Protein AF-A0A950B895-F1 (afdb_monomer)

Mean predicted aligned error: 4.56 Å

pLDDT: mean 92.14, std 10.11, range [34.84, 98.88]

Secondary structure (DSSP, 8-state):
--TTT-----TTTTT----TTTTHHHHHHHHHSEEESSEE-SSSS-HHHHHHHHHHS--TT--S-EETTEE----S--HHHHHHHTT--EEEEE--SSSPPHHHHH-GGGGSTTTGGGEEEHHHHHHHHHHT---SEEEEE--SSSS--S--TTS-HHHHHHHHHHHHHHHHTSTTGGG--EEEE-SS-TT---SSPPPS-PPP-SSTTSS-GGG--S-S---B--EEEE-TTS-TTEEE--SSSS-EETHHHHHHHHHHTT--TTTS---HHHHHPPPSGGG---SS--------PPPPSTT-----TTSBPPHHHHHHHHHHHHHTT--HHHHHHH--BHHHHHHHHHHHHHSPP-

Solvent-accessible surface area (backbone atoms only — not comparable to full-atom values): 19551 Å² total; per-residue (Å²): 124,59,56,82,76,57,86,72,88,62,70,66,65,41,66,61,77,84,52,60,81,71,38,45,50,63,46,48,49,27,50,55,8,22,27,33,92,48,25,25,15,58,40,78,43,47,56,53,28,23,46,29,21,49,41,32,26,37,42,78,21,46,66,52,54,59,52,67,55,58,39,64,74,46,90,62,73,36,53,70,56,38,32,56,76,74,70,47,49,54,34,38,25,23,52,39,87,54,58,76,48,68,71,52,54,42,25,68,79,55,68,44,74,88,46,49,85,32,60,39,47,37,68,55,48,47,50,20,23,70,67,60,61,65,49,86,41,74,48,77,44,58,15,84,80,68,67,39,25,64,46,49,79,48,43,49,52,59,44,19,38,39,51,52,42,53,53,48,52,37,40,74,70,14,81,48,33,77,79,41,78,47,77,48,69,52,50,44,54,77,83,48,71,71,91,65,80,49,57,73,75,38,56,42,23,49,77,48,16,64,36,30,49,94,71,42,52,46,33,34,34,7,54,60,24,66,32,33,41,43,35,35,26,32,60,62,59,35,73,50,66,51,94,59,92,44,54,36,33,45,24,16,58,52,26,31,51,33,62,75,72,64,54,47,79,88,64,41,72,83,19,46,30,26,72,61,29,44,58,61,66,83,54,56,71,45,96,58,57,54,86,81,74,83,91,71,78,78,62,74,87,75,79,78,75,75,66,67,42,83,38,64,57,52,72,69,51,38,32,52,51,14,40,44,29,47,77,70,76,39,61,20,58,63,48,46,71,72,32,60,20,42,46,42,46,49,51,50,33,48,53,59,72,70,44,83,78,131

Foldseek 3Di:
DQQVPDPDPPPVVLADDDDCVLLVLLSLLCQFFEWEPFEFQLAQEDQLQSVCCLWQVGQLQDRYQDFPLCGDASAGDTVVNLCVVLVFDAAEEECEDQFFDLVCLRYLVCLPPVNVVRGYYNVVVLVCQAVVNHTPYYHYYFYDQFLTQLPQPPHRVLSVSLVSCVNCVSLLPGPCQQVDKDKDKHSADNSHDDPDDWDQQADQFDPCVCPGPPSNNSSTTHGHIIIRIHHLLAHGRHYDWDPDPATHYSLLVQLQCCVVVVPDCVSGRSTPRNVPHHHPVVRSNHPGGHPDDRDDDRRDPPDRPGDPQAAFDDRSLLSSQSSVCVSLVHHSVVRNVQQGTSVSSSVSSVVVVPDDRD

Nearest PDB structures (foldseek):
  8haw-assembly1_B  TM=8.814E-01  e=3.235E-27  Arabidopsis thaliana
  8hav-assembly1_B  TM=8.827E-01  e=1.872E-23  Arabidopsis thaliana
  8k3g-assembly1_A  TM=8.463E-01  e=3.222E-20  Rasamsonia emersonii CBS 393.64
  8yk5-assembly1_B  TM=8.112E-01  e=6.418E-13  Streptomyces sanglieri
  2d1g-assembly1_A  TM=7.413E-01  e=5.212E-10  Francisella tularensis subsp. novicida

Structure (mmCIF, N/CA/C/O backbone):
data_AF-A0A950B895-F1
#
_entry.id   AF-A0A950B895-F1
#
loop_
_atom_site.group_PDB
_atom_site.id
_atom_site.type_symbol
_atom_site.label_atom_id
_atom_site.label_alt_id
_atom_site.label_comp_id
_atom_site.label_asym_id
_atom_site.label_entity_id
_atom_site.label_seq_id
_atom_site.pdbx_PDB_ins_code
_atom_site.Cartn_x
_atom_site.Cartn_y
_atom_site.Cartn_z
_atom_site.occupancy
_atom_site.B_iso_or_equiv
_atom_site.auth_seq_id
_atom_site.auth_comp_id
_atom_site.auth_asym_id
_atom_site.auth_atom_id
_atom_site.pdbx_PDB_model_num
ATOM 1 N N . GLN A 1 1 ? 21.563 -10.000 6.075 1.00 46.34 1 GLN A N 1
ATOM 2 C CA . GLN A 1 1 ? 22.471 -10.253 4.939 1.00 46.34 1 GLN A CA 1
ATOM 3 C C . GLN A 1 1 ? 22.203 -9.185 3.904 1.00 46.34 1 GLN A C 1
ATOM 5 O O . GLN A 1 1 ? 21.076 -8.715 3.841 1.00 46.34 1 GLN A O 1
ATOM 10 N N . ASP A 1 2 ? 23.210 -8.788 3.136 1.00 50.84 2 ASP A N 1
ATOM 11 C CA . ASP A 1 2 ? 22.993 -7.929 1.976 1.00 50.84 2 ASP A CA 1
ATOM 12 C C . ASP A 1 2 ? 22.520 -8.810 0.808 1.00 50.84 2 ASP A C 1
ATOM 14 O O . ASP A 1 2 ? 23.334 -9.452 0.138 1.00 50.84 2 ASP A O 1
ATOM 18 N N . TYR A 1 3 ? 21.203 -8.905 0.598 1.00 56.25 3 TYR A N 1
ATOM 19 C CA . TYR A 1 3 ? 20.637 -9.722 -0.486 1.00 56.25 3 TYR A CA 1
ATOM 20 C C . TYR A 1 3 ? 21.031 -9.203 -1.886 1.00 56.25 3 TYR A C 1
ATOM 22 O O . TYR A 1 3 ? 20.893 -9.926 -2.865 1.00 56.25 3 TYR A O 1
ATOM 30 N N . GLU A 1 4 ? 21.586 -7.990 -1.989 1.00 53.28 4 GLU A N 1
ATOM 31 C CA . GLU A 1 4 ? 22.040 -7.372 -3.238 1.00 53.28 4 GLU A CA 1
ATOM 32 C C . GLU A 1 4 ? 23.375 -7.960 -3.725 1.00 53.28 4 GLU A C 1
ATOM 34 O O . GLU A 1 4 ? 23.701 -7.909 -4.912 1.00 53.28 4 GLU A O 1
ATOM 39 N N . THR A 1 5 ? 24.166 -8.522 -2.808 1.00 53.62 5 THR A N 1
ATOM 40 C CA . THR A 1 5 ? 25.462 -9.162 -3.093 1.00 53.62 5 THR A CA 1
ATOM 41 C C . THR A 1 5 ? 25.479 -10.653 -2.770 1.00 53.62 5 THR A C 1
ATOM 43 O O . THR A 1 5 ? 26.389 -11.373 -3.190 1.00 53.62 5 THR A O 1
ATOM 46 N N . THR A 1 6 ? 24.461 -11.140 -2.062 1.00 58.19 6 THR A N 1
ATOM 47 C CA . THR A 1 6 ? 24.340 -12.546 -1.684 1.00 58.19 6 THR A CA 1
ATOM 48 C C . THR A 1 6 ? 23.770 -13.357 -2.846 1.00 58.19 6 THR A C 1
ATOM 50 O O . THR A 1 6 ? 22.568 -13.557 -2.961 1.00 58.19 6 THR A O 1
ATOM 53 N N . SER A 1 7 ? 24.649 -13.874 -3.706 1.00 63.16 7 SER A N 1
ATOM 54 C CA . SER A 1 7 ? 24.309 -14.980 -4.606 1.00 63.16 7 SER A CA 1
ATOM 55 C C . SER A 1 7 ? 24.574 -16.290 -3.874 1.00 63.16 7 SER A C 1
ATOM 57 O O . SER A 1 7 ? 25.711 -16.763 -3.828 1.00 63.16 7 SER A O 1
ATOM 59 N N . THR A 1 8 ? 23.535 -16.878 -3.293 1.00 66.38 8 THR A N 1
ATOM 60 C CA . THR A 1 8 ? 23.620 -18.202 -2.674 1.00 66.38 8 THR A CA 1
ATOM 61 C C . THR A 1 8 ? 22.689 -19.190 -3.370 1.00 66.38 8 THR A C 1
ATOM 63 O O . THR A 1 8 ? 21.653 -18.812 -3.906 1.00 66.38 8 THR A O 1
ATOM 66 N N . THR A 1 9 ? 23.028 -20.475 -3.312 1.00 72.94 9 THR A N 1
ATOM 67 C CA . THR A 1 9 ? 22.093 -21.577 -3.597 1.00 72.94 9 THR A CA 1
ATOM 68 C C . THR A 1 9 ? 21.498 -22.159 -2.311 1.00 72.94 9 THR A C 1
ATOM 70 O O . THR A 1 9 ? 20.868 -23.214 -2.338 1.00 72.94 9 THR A O 1
ATOM 73 N N . ASP A 1 10 ? 21.754 -21.522 -1.165 1.00 80.44 10 ASP A N 1
ATOM 74 C CA . ASP A 1 10 ? 21.268 -21.956 0.139 1.00 80.44 10 ASP A CA 1
ATOM 75 C C . ASP A 1 10 ? 19.782 -21.625 0.301 1.00 80.44 10 ASP A C 1
ATOM 77 O O . ASP A 1 10 ? 19.398 -20.503 0.637 1.00 80.44 10 ASP A O 1
ATOM 81 N N . ALA A 1 11 ? 18.951 -22.645 0.094 1.00 80.62 11 ALA A N 1
ATOM 82 C CA . ALA A 1 11 ? 17.509 -22.559 0.266 1.00 80.62 11 ALA A CA 1
ATOM 83 C C . ALA A 1 11 ? 17.094 -22.142 1.688 1.00 80.62 11 ALA A C 1
ATOM 85 O O . ALA A 1 11 ? 15.973 -21.687 1.867 1.00 80.62 11 ALA A O 1
ATOM 86 N N . SER A 1 12 ? 17.956 -22.243 2.707 1.00 84.19 12 SER A N 1
ATOM 87 C CA . SER A 1 12 ? 17.597 -21.796 4.058 1.00 84.19 12 SER A CA 1
ATOM 88 C C . SER A 1 12 ? 17.382 -20.282 4.157 1.00 84.19 12 SER A C 1
ATOM 90 O O . SER A 1 12 ? 16.671 -19.841 5.058 1.00 84.19 12 SER A O 1
ATOM 92 N N . GLN A 1 13 ? 17.929 -19.482 3.232 1.00 80.00 13 GLN A N 1
ATOM 93 C CA . GLN A 1 13 ? 17.766 -18.025 3.255 1.00 80.00 13 GLN A CA 1
ATOM 94 C C . GLN A 1 13 ? 16.325 -17.586 3.004 1.00 80.00 13 GLN A C 1
ATOM 96 O O . GLN A 1 13 ? 15.832 -16.711 3.708 1.00 80.00 13 GLN A O 1
ATOM 101 N N . VAL A 1 14 ? 15.618 -18.242 2.078 1.00 81.94 14 VAL A N 1
ATOM 102 C CA . VAL A 1 14 ? 14.204 -17.935 1.809 1.00 81.94 14 VAL A CA 1
ATOM 103 C C . VAL A 1 14 ? 13.291 -18.323 2.977 1.00 81.94 14 VAL A C 1
ATOM 105 O O . VAL A 1 14 ? 12.190 -17.800 3.108 1.00 81.94 14 VAL A O 1
ATOM 108 N N . MET A 1 15 ? 13.766 -19.221 3.847 1.00 87.88 15 MET A N 1
ATOM 109 C CA . MET A 1 15 ? 13.050 -19.714 5.026 1.00 87.88 15 MET A CA 1
ATOM 110 C C . MET A 1 15 ? 13.270 -18.842 6.271 1.00 87.88 15 MET A C 1
ATOM 112 O O . MET A 1 15 ? 12.735 -19.160 7.335 1.00 87.88 15 MET A O 1
ATOM 116 N N . GLN A 1 16 ? 14.095 -17.792 6.185 1.00 85.81 16 GLN A N 1
ATOM 117 C CA . GLN A 1 16 ? 14.375 -16.923 7.325 1.00 85.81 16 GLN A CA 1
ATOM 118 C C . GLN A 1 16 ? 13.159 -16.063 7.675 1.00 85.81 16 GLN A C 1
ATOM 120 O O . GLN A 1 16 ? 12.426 -15.596 6.810 1.00 85.81 16 GLN A O 1
ATOM 125 N N . CYS A 1 17 ? 12.986 -15.810 8.969 1.00 89.06 17 CYS A N 1
ATOM 126 C CA . CYS A 1 17 ? 11.975 -14.906 9.494 1.00 89.06 17 CYS A CA 1
ATOM 127 C C . CYS A 1 17 ? 12.619 -13.902 10.449 1.00 89.06 17 CYS A C 1
ATOM 129 O O . CYS A 1 17 ? 13.545 -14.240 11.193 1.00 89.06 17 CYS A O 1
ATOM 131 N N . HIS A 1 18 ? 12.088 -12.685 10.479 1.00 89.75 18 HIS A N 1
ATOM 132 C CA . HIS A 1 18 ? 12.477 -11.712 11.488 1.00 89.75 18 HIS A CA 1
ATOM 133 C C . HIS A 1 18 ? 11.838 -12.035 12.839 1.00 89.75 18 HIS A C 1
ATOM 135 O O . HIS A 1 18 ? 10.681 -12.454 12.919 1.00 89.75 18 HIS A O 1
ATOM 141 N N . SER A 1 19 ? 12.590 -11.827 13.918 1.00 90.81 19 SER A N 1
ATOM 142 C CA . SER A 1 19 ? 12.043 -11.923 15.268 1.00 90.81 19 SER A CA 1
ATOM 143 C C . SER A 1 19 ? 11.200 -10.684 15.607 1.00 90.81 19 SER A C 1
ATOM 145 O O . SER A 1 19 ? 11.425 -9.605 15.049 1.00 90.81 19 SER A O 1
ATOM 147 N N . PRO A 1 20 ? 10.280 -10.778 16.585 1.00 90.31 20 PRO A N 1
ATOM 148 C CA . PRO A 1 20 ? 9.551 -9.610 17.074 1.00 90.31 20 PRO A CA 1
ATOM 149 C C . PRO A 1 20 ? 10.448 -8.472 17.583 1.00 90.31 20 PRO A C 1
ATOM 151 O O . PRO A 1 20 ? 10.038 -7.318 17.541 1.00 90.31 20 PRO A O 1
ATOM 154 N N . ASP A 1 21 ? 11.666 -8.775 18.044 1.00 87.25 21 ASP A N 1
ATOM 155 C CA . ASP A 1 21 ? 12.626 -7.761 18.497 1.00 87.25 21 ASP A CA 1
ATOM 156 C C . ASP A 1 21 ? 13.269 -6.999 17.329 1.00 87.25 21 ASP A C 1
ATOM 158 O O . ASP A 1 21 ? 13.637 -5.834 17.484 1.00 87.25 21 ASP A O 1
ATOM 162 N N . GLN A 1 22 ? 13.395 -7.636 16.160 1.00 87.94 22 GLN A N 1
ATOM 163 C CA . GLN A 1 22 ? 13.856 -6.980 14.932 1.00 87.94 22 GLN A CA 1
ATOM 164 C C . GLN A 1 22 ? 12.763 -6.096 14.319 1.00 87.94 22 GLN A C 1
ATOM 166 O O . GLN A 1 22 ? 13.085 -5.068 13.735 1.00 87.94 22 GLN A O 1
ATOM 171 N N . LEU A 1 23 ? 11.490 -6.470 14.496 1.00 92.75 23 LEU A N 1
ATOM 172 C CA . LEU A 1 23 ? 10.311 -5.742 14.011 1.00 92.75 23 LEU A CA 1
ATOM 173 C C . LEU A 1 23 ? 9.487 -5.179 15.178 1.00 92.75 23 LEU A C 1
ATOM 175 O O . LEU A 1 23 ? 8.293 -5.469 15.321 1.00 92.75 23 LEU A O 1
ATOM 179 N N . LYS A 1 24 ? 10.148 -4.455 16.084 1.00 93.62 24 LYS A N 1
ATOM 180 C CA . LYS A 1 24 ? 9.580 -4.054 17.376 1.00 93.62 24 LYS A CA 1
ATOM 181 C C . LYS A 1 24 ? 8.360 -3.142 17.249 1.00 93.62 24 LYS A C 1
ATOM 183 O O . LYS A 1 24 ? 7.408 -3.313 18.009 1.00 93.62 24 LYS A O 1
ATOM 188 N N . VAL A 1 25 ? 8.367 -2.186 16.329 1.00 97.00 25 VAL A N 1
ATOM 189 C CA . VAL A 1 25 ? 7.258 -1.263 16.058 1.00 97.00 25 VAL A CA 1
ATOM 190 C C . VAL A 1 25 ? 6.073 -2.047 15.516 1.00 97.00 25 VAL A C 1
ATOM 192 O O . VAL A 1 25 ? 5.019 -2.060 16.157 1.00 97.00 25 VAL A O 1
ATOM 195 N N . LEU A 1 26 ? 6.256 -2.768 14.405 1.00 97.44 26 LEU A N 1
ATOM 196 C CA . LEU A 1 26 ? 5.186 -3.542 13.774 1.00 97.44 26 LEU A CA 1
ATOM 197 C C . LEU A 1 26 ? 4.596 -4.584 14.736 1.00 97.44 26 LEU A C 1
ATOM 199 O O . LEU A 1 26 ? 3.378 -4.666 14.902 1.00 97.44 26 LEU A O 1
ATOM 203 N N . SER A 1 27 ? 5.452 -5.332 15.436 1.00 96.75 27 SER A N 1
ATOM 204 C CA . SER A 1 27 ? 5.033 -6.366 16.391 1.00 96.75 27 SER A CA 1
ATOM 205 C C . SER A 1 27 ? 4.308 -5.786 17.604 1.00 96.75 27 SER A C 1
ATOM 207 O O . SER A 1 27 ? 3.384 -6.412 18.126 1.00 96.75 27 SER A O 1
ATOM 209 N N . THR A 1 28 ? 4.703 -4.598 18.074 1.00 97.81 28 THR A N 1
ATOM 210 C CA . THR A 1 28 ? 4.012 -3.935 19.189 1.00 97.81 28 THR A CA 1
ATOM 211 C C . THR A 1 28 ? 2.641 -3.429 18.752 1.00 97.81 28 THR A C 1
ATOM 213 O O . THR A 1 28 ? 1.669 -3.645 19.474 1.00 97.81 28 THR A O 1
ATOM 216 N N . LEU A 1 29 ? 2.530 -2.831 17.560 1.00 98.38 29 LEU A N 1
ATOM 217 C CA . LEU A 1 29 ? 1.245 -2.405 16.996 1.00 98.38 29 LEU A CA 1
ATOM 218 C C . LEU A 1 29 ? 0.299 -3.594 16.787 1.00 98.38 29 LEU A C 1
ATOM 220 O O . LEU A 1 29 ? -0.852 -3.532 17.212 1.00 98.38 29 LEU A O 1
ATOM 224 N N . ALA A 1 30 ? 0.800 -4.705 16.239 1.00 98.00 30 ALA A N 1
ATOM 225 C CA . ALA A 1 30 ? 0.034 -5.939 16.071 1.00 98.00 30 ALA A CA 1
ATOM 226 C C . ALA A 1 30 ? -0.543 -6.461 17.399 1.00 98.00 30 ALA A C 1
ATOM 228 O O . ALA A 1 30 ? -1.703 -6.859 17.460 1.00 98.00 30 ALA A O 1
ATOM 229 N N . ARG A 1 31 ? 0.243 -6.430 18.486 1.00 97.50 31 ARG A N 1
ATOM 230 C CA . ARG A 1 31 ? -0.216 -6.853 19.824 1.00 97.50 31 ARG A CA 1
ATOM 231 C C . ARG A 1 31 ? -1.168 -5.852 20.476 1.00 97.50 31 ARG A C 1
ATOM 233 O O . ARG A 1 31 ? -2.048 -6.261 21.226 1.00 97.50 31 ARG A O 1
ATOM 240 N N . ALA A 1 32 ? -0.983 -4.557 20.235 1.00 98.19 32 ALA A N 1
ATOM 241 C CA . ALA A 1 32 ? -1.781 -3.497 20.851 1.00 98.19 32 ALA A CA 1
ATOM 242 C C . ALA A 1 32 ? -3.142 -3.274 20.168 1.00 98.19 32 ALA A C 1
ATOM 244 O O . ALA A 1 32 ? -4.041 -2.693 20.786 1.00 98.19 32 ALA A O 1
ATOM 245 N N . TYR A 1 33 ? -3.288 -3.739 18.924 1.00 98.44 33 TYR A N 1
ATOM 246 C CA . TYR A 1 33 ? -4.479 -3.568 18.094 1.00 98.44 33 TYR A CA 1
ATOM 247 C C . TYR A 1 33 ? -4.851 -4.880 17.398 1.00 98.44 33 TYR A C 1
ATOM 249 O O . TYR A 1 33 ? -5.105 -5.867 18.091 1.00 98.44 33 TYR A O 1
ATOM 257 N N . ALA A 1 34 ? -4.911 -4.891 16.061 1.00 98.69 34 ALA A N 1
ATOM 258 C CA . ALA A 1 34 ? -5.307 -6.043 15.274 1.00 98.69 34 ALA A CA 1
ATOM 259 C C . ALA A 1 34 ? -4.235 -6.480 14.270 1.00 98.69 34 ALA A C 1
ATOM 261 O O . ALA A 1 34 ? -3.588 -5.653 13.629 1.00 98.69 34 ALA A O 1
ATOM 262 N N . VAL A 1 35 ? -4.113 -7.792 14.072 1.00 98.75 35 VAL A N 1
ATOM 263 C CA . VAL A 1 35 ? -3.303 -8.407 13.013 1.00 98.75 35 VAL A CA 1
ATOM 264 C C . VAL A 1 35 ? -4.114 -9.466 12.272 1.00 98.75 35 VAL A C 1
ATOM 266 O O . VAL A 1 35 ? -4.864 -10.227 12.887 1.00 98.75 35 VAL A O 1
ATOM 269 N N . SER A 1 36 ? -3.972 -9.516 10.950 1.00 98.56 36 SER A N 1
ATOM 270 C CA . SER A 1 36 ? -4.483 -10.623 10.145 1.00 98.56 36 SER A CA 1
ATOM 271 C C . SER A 1 36 ? -3.360 -11.599 9.849 1.00 98.56 36 SER A C 1
ATOM 273 O O . SER A 1 36 ? -2.286 -11.213 9.395 1.00 98.56 36 SER A O 1
ATOM 275 N N . ASP A 1 37 ? -3.631 -12.879 10.072 1.00 96.94 37 ASP A N 1
ATOM 276 C CA . ASP A 1 37 ? -2.805 -13.987 9.597 1.00 96.94 37 ASP A CA 1
ATOM 277 C C . ASP A 1 37 ? -3.427 -14.670 8.364 1.00 96.94 37 ASP A C 1
ATOM 279 O O . ASP A 1 37 ? -3.041 -15.778 7.995 1.00 96.94 37 ASP A O 1
ATOM 283 N N . ALA A 1 38 ? -4.396 -14.018 7.720 1.00 97.56 38 ALA A N 1
ATOM 284 C CA . ALA A 1 38 ? -5.074 -14.480 6.512 1.00 97.56 38 ALA A CA 1
ATOM 285 C C . ALA A 1 38 ? -5.321 -13.312 5.536 1.00 97.56 38 ALA A C 1
ATOM 287 O O . ALA A 1 38 ? -6.406 -13.187 4.960 1.00 97.56 38 ALA A O 1
ATOM 288 N N . TRP A 1 39 ? -4.322 -12.431 5.400 1.00 98.69 39 TRP A N 1
ATOM 289 C CA . TRP A 1 39 ? -4.274 -11.380 4.386 1.00 98.69 39 TRP A CA 1
ATOM 290 C C . TRP A 1 39 ? -3.331 -11.798 3.264 1.00 98.69 39 TRP A C 1
ATOM 292 O O . TRP A 1 39 ? -2.177 -12.135 3.521 1.00 98.69 39 TRP A O 1
ATOM 302 N N . PHE A 1 40 ? -3.815 -11.778 2.028 1.00 98.62 40 PHE A N 1
ATOM 303 C CA . PHE A 1 40 ? -3.082 -12.273 0.868 1.00 98.62 40 PHE A CA 1
ATOM 304 C C . PHE A 1 40 ? -2.761 -11.141 -0.104 1.00 98.62 40 PHE A C 1
ATOM 306 O O . PHE A 1 40 ? -3.539 -10.194 -0.245 1.00 98.62 40 PHE A O 1
ATOM 313 N N . ALA A 1 41 ? -1.631 -11.252 -0.801 1.00 98.31 41 ALA A N 1
ATOM 314 C CA . ALA A 1 41 ? -1.418 -10.470 -2.010 1.00 98.31 41 ALA A CA 1
ATOM 315 C C . ALA A 1 41 ? -2.562 -10.785 -3.006 1.00 98.31 41 ALA A C 1
ATOM 317 O O . ALA A 1 41 ? -2.960 -11.947 -3.130 1.00 98.31 41 ALA A O 1
ATOM 318 N N . PRO A 1 42 ? -3.144 -9.792 -3.698 1.00 97.88 42 PRO A N 1
ATOM 319 C CA . PRO A 1 42 ? -4.234 -10.016 -4.648 1.00 97.88 42 PRO A CA 1
ATOM 320 C C . PRO A 1 42 ? -3.908 -11.027 -5.749 1.00 97.88 42 PRO A C 1
ATOM 322 O O . PRO A 1 42 ? -4.787 -11.792 -6.152 1.00 97.88 42 PRO A O 1
ATOM 325 N N . VAL A 1 43 ? -2.654 -11.051 -6.208 1.00 96.62 43 VAL A N 1
ATOM 326 C CA . VAL A 1 43 ? -2.150 -11.975 -7.228 1.00 96.62 43 VAL A CA 1
ATOM 327 C C . VAL A 1 43 ? -0.752 -12.492 -6.864 1.00 96.62 43 VAL A C 1
ATOM 329 O O . VAL A 1 43 ? 0.010 -11.784 -6.200 1.00 96.62 43 VAL A O 1
ATOM 332 N N . PRO A 1 44 ? -0.371 -13.711 -7.297 1.00 94.94 44 PRO A N 1
ATOM 333 C CA . PRO A 1 44 ? 0.963 -14.277 -7.080 1.00 94.94 44 PRO A CA 1
ATOM 334 C C . PRO A 1 44 ? 1.996 -13.623 -8.012 1.00 94.94 44 PRO A C 1
ATOM 336 O O . PRO A 1 44 ? 2.556 -14.260 -8.900 1.00 94.94 44 PRO A O 1
ATOM 339 N N . SER A 1 45 ? 2.201 -12.319 -7.846 1.00 93.19 45 SER A N 1
ATOM 340 C CA . SER A 1 45 ? 3.033 -11.495 -8.717 1.00 93.19 45 SER A CA 1
ATOM 341 C C . SER A 1 45 ? 3.825 -10.445 -7.926 1.00 93.19 45 SER A C 1
ATOM 343 O O . SER A 1 45 ? 3.829 -10.423 -6.698 1.00 93.19 45 SER A O 1
ATOM 345 N N . GLN A 1 46 ? 4.537 -9.609 -8.667 1.00 91.12 46 GLN A N 1
ATOM 346 C CA . GLN A 1 46 ? 5.434 -8.559 -8.227 1.00 91.12 46 GLN A CA 1
ATOM 347 C C . GLN A 1 46 ? 4.663 -7.303 -7.770 1.00 91.12 46 GLN A C 1
ATOM 349 O O . GLN A 1 46 ? 3.430 -7.234 -7.811 1.00 91.12 46 GLN A O 1
ATOM 354 N N . THR A 1 47 ? 5.415 -6.278 -7.374 1.00 91.94 47 THR A N 1
ATOM 355 C CA . THR A 1 47 ? 4.923 -4.995 -6.862 1.00 91.94 47 THR A CA 1
ATOM 356 C C . THR A 1 47 ? 3.826 -4.336 -7.695 1.00 91.94 47 THR A C 1
ATOM 358 O O . THR A 1 47 ? 2.822 -3.889 -7.140 1.00 91.94 47 THR A O 1
ATOM 361 N N . TRP A 1 48 ? 3.979 -4.227 -9.020 1.00 92.94 48 TRP A N 1
ATOM 362 C CA . TRP A 1 48 ? 3.093 -3.360 -9.802 1.00 92.94 48 TRP A CA 1
ATOM 363 C C . TRP A 1 48 ? 1.678 -3.932 -9.937 1.00 92.94 48 TRP A C 1
ATOM 365 O O . TRP A 1 48 ? 0.743 -3.193 -9.626 1.00 92.94 48 TRP A O 1
ATOM 375 N N . PRO A 1 49 ? 1.472 -5.220 -10.284 1.00 95.69 49 PRO A N 1
ATOM 376 C CA . PRO A 1 49 ? 0.139 -5.815 -10.254 1.00 95.69 49 PRO A CA 1
ATOM 377 C C . PRO A 1 49 ? -0.534 -5.700 -8.883 1.00 95.69 49 PRO A C 1
ATOM 379 O O . PRO A 1 49 ? -1.668 -5.230 -8.800 1.00 95.69 49 PRO A O 1
ATOM 382 N N . ASN A 1 50 ? 0.155 -6.034 -7.788 1.00 97.25 50 ASN A N 1
ATOM 383 C CA . ASN A 1 50 ? -0.458 -5.984 -6.458 1.00 97.25 50 ASN A CA 1
ATOM 384 C C . ASN A 1 50 ? -0.793 -4.551 -6.002 1.00 97.25 50 ASN A C 1
ATOM 386 O O . ASN A 1 50 ? -1.888 -4.313 -5.479 1.00 97.25 50 ASN A O 1
ATOM 390 N N . ARG A 1 51 ? 0.064 -3.558 -6.283 1.00 95.81 51 ARG A N 1
ATOM 391 C CA . ARG A 1 51 ? -0.273 -2.138 -6.058 1.00 95.81 51 ARG A CA 1
ATOM 392 C C . ARG A 1 51 ? -1.399 -1.654 -6.973 1.00 95.81 51 ARG A C 1
ATOM 394 O O . ARG A 1 51 ? -2.205 -0.824 -6.551 1.00 95.81 51 ARG A O 1
ATOM 401 N N . ALA A 1 52 ? -1.504 -2.177 -8.196 1.00 97.00 52 ALA A N 1
ATOM 402 C CA . ALA A 1 52 ? -2.629 -1.886 -9.080 1.00 97.00 52 ALA A CA 1
ATOM 403 C C . ALA A 1 52 ? -3.947 -2.384 -8.474 1.00 97.00 52 ALA A C 1
ATOM 405 O O . ALA A 1 52 ? -4.906 -1.620 -8.408 1.00 97.00 52 ALA A O 1
ATOM 406 N N . PHE A 1 53 ? -3.980 -3.580 -7.881 1.00 98.19 53 PHE A N 1
ATOM 407 C CA . PHE A 1 53 ? -5.143 -4.031 -7.111 1.00 98.19 53 PHE A CA 1
ATOM 408 C C . PHE A 1 53 ? -5.444 -3.141 -5.895 1.00 98.19 53 PHE A C 1
ATOM 410 O O . PHE A 1 53 ? -6.611 -2.830 -5.659 1.00 98.19 53 PHE A O 1
ATOM 417 N N . ALA A 1 54 ? -4.429 -2.671 -5.163 1.00 98.06 54 ALA A N 1
ATOM 418 C CA . ALA A 1 54 ? -4.623 -1.771 -4.020 1.00 98.06 54 ALA A CA 1
ATOM 419 C C . ALA A 1 54 ? -5.237 -0.410 -4.403 1.00 98.06 54 ALA A C 1
ATOM 421 O O . ALA A 1 54 ? -5.916 0.212 -3.587 1.00 98.06 54 ALA A O 1
ATOM 422 N N . HIS A 1 55 ? -5.015 0.059 -5.635 1.00 98.31 55 HIS A N 1
ATOM 423 C CA . HIS A 1 55 ? -5.469 1.374 -6.096 1.00 98.31 55 HIS A CA 1
ATOM 424 C C . HIS A 1 55 ? -6.637 1.337 -7.086 1.00 98.31 55 HIS A C 1
ATOM 426 O O . HIS A 1 55 ? -7.397 2.296 -7.146 1.00 98.31 55 HIS A O 1
ATOM 432 N N . ALA A 1 56 ? -6.791 0.276 -7.868 1.00 98.06 56 ALA A N 1
ATOM 433 C CA . ALA A 1 56 ? -7.767 0.159 -8.952 1.00 98.06 56 ALA A CA 1
ATOM 434 C C . ALA A 1 56 ? -8.626 -1.111 -8.847 1.00 98.06 56 ALA A C 1
ATOM 436 O O . ALA A 1 56 ? -9.577 -1.283 -9.607 1.00 98.06 56 ALA A O 1
ATOM 437 N N . GLY A 1 57 ? -8.326 -2.007 -7.902 1.00 98.12 57 GLY A N 1
ATOM 438 C CA . GLY A 1 57 ? -9.036 -3.276 -7.762 1.00 98.12 57 GLY A CA 1
ATOM 439 C C . GLY A 1 57 ? -8.753 -4.271 -8.887 1.00 98.12 57 GLY A C 1
ATOM 440 O O . GLY A 1 57 ? -9.432 -5.291 -8.965 1.00 98.12 57 GLY A O 1
ATOM 441 N N . THR A 1 58 ? -7.799 -3.973 -9.766 1.00 97.50 58 THR A N 1
ATOM 442 C CA . THR A 1 58 ? -7.419 -4.799 -10.909 1.00 97.50 58 THR A CA 1
ATOM 443 C C . THR A 1 58 ? -5.986 -4.493 -11.340 1.00 97.50 58 THR A C 1
ATOM 445 O O . THR A 1 58 ? -5.492 -3.386 -11.112 1.00 97.50 58 THR A O 1
ATOM 448 N N . SER A 1 59 ? -5.351 -5.454 -12.008 1.00 95.81 59 SER A N 1
ATOM 449 C CA . SER A 1 59 ? -4.144 -5.253 -12.804 1.00 95.81 59 SER A CA 1
ATOM 450 C C . SER A 1 59 ? -4.427 -5.246 -14.322 1.00 95.81 59 SER A C 1
ATOM 452 O O . SER A 1 59 ? -3.518 -5.420 -15.125 1.00 95.81 59 SER A O 1
ATOM 454 N N . ASN A 1 60 ? -5.673 -5.049 -14.757 1.00 95.31 60 ASN A N 1
ATOM 455 C CA . ASN A 1 60 ? -6.033 -4.975 -16.180 1.00 95.31 60 ASN A CA 1
ATOM 456 C C . ASN A 1 60 ? -5.487 -6.157 -17.012 1.00 95.31 60 ASN A C 1
ATOM 458 O O . ASN A 1 60 ? -5.001 -5.968 -18.124 1.00 95.31 60 ASN A O 1
ATOM 462 N N . GLY A 1 61 ? -5.495 -7.363 -16.439 1.00 95.38 61 GLY A N 1
ATOM 463 C CA . GLY A 1 61 ? -4.935 -8.564 -17.061 1.00 95.38 61 GLY A CA 1
ATOM 464 C C . GLY A 1 61 ? -3.422 -8.762 -16.914 1.00 95.38 61 GLY A C 1
ATOM 465 O O . GLY A 1 61 ? -2.947 -9.851 -17.214 1.00 95.38 61 GLY A O 1
ATOM 466 N N . HIS A 1 62 ? -2.656 -7.796 -16.405 1.00 95.56 62 HIS A N 1
ATOM 467 C CA . HIS A 1 62 ? -1.197 -7.909 -16.296 1.00 95.56 62 HIS A CA 1
ATOM 468 C C . HIS A 1 62 ? -0.744 -8.733 -15.087 1.00 95.56 62 HIS A C 1
ATOM 470 O O . HIS A 1 62 ? -1.274 -8.591 -13.980 1.00 95.56 62 HIS A O 1
ATOM 476 N N . VAL A 1 63 ? 0.285 -9.558 -15.295 1.00 93.62 63 VAL A N 1
ATOM 477 C CA . VAL A 1 63 ? 0.829 -10.503 -14.297 1.00 93.62 63 VAL A CA 1
ATOM 478 C C . VAL A 1 63 ? 2.291 -10.247 -13.938 1.00 93.62 63 VAL A C 1
ATOM 480 O O . VAL A 1 63 ? 2.888 -11.034 -13.208 1.00 93.62 63 VAL A O 1
ATOM 483 N N . ASP A 1 64 ? 2.879 -9.159 -14.426 1.00 92.00 64 ASP A N 1
ATOM 484 C CA . ASP A 1 64 ? 4.233 -8.723 -14.094 1.00 92.00 64 ASP A CA 1
ATOM 485 C C . ASP A 1 64 ? 4.341 -7.186 -14.160 1.00 92.00 64 ASP A C 1
ATOM 487 O O . ASP A 1 64 ? 3.343 -6.480 -14.325 1.00 92.00 64 ASP A O 1
ATOM 491 N N . ASN A 1 65 ? 5.545 -6.653 -13.955 1.00 90.00 65 ASN A N 1
ATOM 492 C CA . ASN A 1 65 ? 5.795 -5.211 -13.907 1.00 90.00 65 ASN A CA 1
ATOM 493 C C . ASN A 1 65 ? 5.951 -4.560 -15.298 1.00 90.00 65 ASN A C 1
ATOM 495 O O . ASN A 1 65 ? 6.137 -3.343 -15.397 1.00 90.00 65 ASN A O 1
ATOM 499 N N . GLY A 1 66 ? 5.911 -5.348 -16.372 1.00 87.56 66 GLY A N 1
ATOM 500 C CA . GLY A 1 66 ? 6.478 -4.991 -17.664 1.00 87.56 66 GLY A CA 1
ATOM 501 C C . GLY A 1 66 ? 8.009 -5.008 -17.628 1.00 87.56 66 GLY A C 1
ATOM 502 O O . GLY A 1 66 ? 8.635 -5.397 -16.639 1.00 87.56 66 GLY A O 1
ATOM 503 N N . SER A 1 67 ? 8.638 -4.582 -18.723 1.00 86.50 67 SER A N 1
ATOM 504 C CA . SER A 1 67 ? 10.100 -4.558 -18.854 1.00 86.50 67 SER A CA 1
ATOM 505 C C . SER A 1 67 ? 10.587 -3.150 -19.195 1.00 86.50 67 SER A C 1
ATOM 507 O O . SER A 1 67 ? 10.235 -2.640 -20.257 1.00 86.50 67 SER A O 1
ATOM 509 N N . PRO A 1 68 ? 11.421 -2.507 -18.354 1.00 82.69 68 PRO A N 1
ATOM 510 C CA . PRO A 1 68 ? 12.035 -1.227 -18.701 1.00 82.69 68 PRO A CA 1
ATOM 511 C C . PRO A 1 68 ? 12.812 -1.322 -20.031 1.00 82.69 68 PRO A C 1
ATOM 513 O O . PRO A 1 68 ? 13.514 -2.315 -20.235 1.00 82.69 68 PRO A O 1
ATOM 516 N N . PRO A 1 69 ? 12.741 -0.318 -20.928 1.00 81.75 69 PRO A N 1
ATOM 517 C CA . PRO A 1 69 ? 12.205 1.039 -20.743 1.00 81.75 69 PRO A CA 1
ATOM 518 C C . PRO A 1 69 ? 10.678 1.181 -20.859 1.00 81.75 69 PRO A C 1
ATOM 520 O O . PRO A 1 69 ? 10.171 2.292 -20.704 1.00 81.75 69 PRO A O 1
ATOM 523 N N . ASP A 1 70 ? 9.955 0.089 -21.099 1.00 82.12 70 ASP A N 1
ATOM 524 C CA . ASP A 1 70 ? 8.510 0.059 -21.324 1.00 82.12 70 ASP A CA 1
ATOM 525 C C . ASP A 1 70 ? 7.781 -0.712 -20.198 1.00 82.12 70 ASP A C 1
ATOM 527 O O . ASP A 1 70 ? 7.169 -1.754 -20.457 1.00 82.12 70 ASP A O 1
ATOM 531 N N . PRO A 1 71 ? 7.838 -0.252 -18.926 1.00 79.38 71 PRO A N 1
ATOM 532 C CA . PRO A 1 71 ? 6.972 -0.817 -17.894 1.00 79.38 71 PRO A CA 1
ATOM 533 C C . PRO A 1 71 ? 5.505 -0.578 -18.274 1.00 79.38 71 PRO A C 1
ATOM 535 O O . PRO A 1 71 ? 5.193 0.387 -18.984 1.00 79.38 71 PRO A O 1
ATOM 538 N N . PHE A 1 72 ? 4.593 -1.421 -17.784 1.00 79.69 72 PHE A N 1
ATOM 539 C CA . PHE A 1 72 ? 3.175 -1.251 -18.097 1.00 79.69 72 PHE A CA 1
ATOM 540 C C . PHE A 1 72 ? 2.673 0.135 -17.679 1.00 79.69 72 PHE A C 1
ATOM 542 O O . PHE A 1 72 ? 2.913 0.620 -16.569 1.00 79.69 72 PHE A O 1
ATOM 549 N N . GLU A 1 73 ? 1.933 0.772 -18.581 1.00 80.69 73 GLU A N 1
ATOM 550 C CA . GLU A 1 73 ? 1.118 1.922 -18.234 1.00 80.69 73 GLU A CA 1
ATOM 551 C C . GLU A 1 73 ? -0.217 1.433 -17.697 1.00 80.69 73 GLU A C 1
ATOM 553 O O . GLU A 1 73 ? -1.025 0.854 -18.421 1.00 80.69 73 GLU A O 1
ATOM 558 N N . TRP A 1 74 ? -0.472 1.710 -16.424 1.00 87.81 74 TRP A N 1
ATOM 559 C CA . TRP A 1 74 ? -1.708 1.311 -15.767 1.00 87.81 74 TRP A CA 1
ATOM 560 C C . TRP A 1 74 ? -2.833 2.271 -16.159 1.00 87.81 74 TRP A C 1
ATOM 562 O O . TRP A 1 74 ? -3.200 3.172 -15.405 1.00 87.81 74 TRP A O 1
ATOM 572 N N . GLN A 1 75 ? -3.357 2.108 -17.377 1.00 89.38 75 GLN A N 1
ATOM 573 C CA . GLN A 1 75 ? -4.455 2.904 -17.938 1.00 89.38 75 GLN A CA 1
ATOM 574 C C . GLN A 1 75 ? -5.812 2.456 -17.383 1.00 89.38 75 GLN A C 1
ATOM 576 O O . GLN A 1 75 ? -6.729 2.079 -18.107 1.00 89.38 75 GLN A O 1
ATOM 581 N N . VAL A 1 76 ? -5.932 2.505 -16.061 1.00 92.94 76 VAL A N 1
ATOM 582 C CA . VAL A 1 76 ? -7.129 2.118 -15.320 1.00 92.94 76 VAL A CA 1
ATOM 583 C C . VAL A 1 76 ? -7.612 3.259 -14.445 1.00 92.94 76 VAL A C 1
ATOM 585 O O . VAL A 1 76 ? -6.848 4.126 -14.011 1.00 92.94 76 VAL A O 1
ATOM 588 N N . ARG A 1 77 ? -8.915 3.252 -14.168 1.00 95.81 77 ARG A N 1
ATOM 589 C CA . ARG A 1 77 ? -9.507 4.136 -13.169 1.00 95.81 77 ARG A CA 1
ATOM 590 C C . ARG A 1 77 ? -9.043 3.698 -11.782 1.00 95.81 77 ARG A C 1
ATOM 592 O O . ARG A 1 77 ? -9.076 2.515 -11.461 1.00 95.81 77 ARG A O 1
ATOM 599 N N . THR A 1 78 ? -8.638 4.658 -10.961 1.00 98.06 78 THR A N 1
ATOM 600 C CA . THR A 1 78 ? -8.163 4.420 -9.593 1.00 98.06 78 THR A CA 1
ATOM 601 C C . THR A 1 78 ? -9.153 4.945 -8.561 1.00 98.06 78 THR A C 1
ATOM 603 O O . THR A 1 78 ? -10.024 5.767 -8.859 1.00 98.06 78 THR A O 1
ATOM 606 N N . ILE A 1 79 ? -8.976 4.520 -7.315 1.00 98.56 79 ILE A N 1
ATOM 607 C CA . ILE A 1 79 ? -9.702 5.029 -6.158 1.00 98.56 79 ILE A CA 1
ATOM 608 C C . ILE A 1 79 ? -9.537 6.541 -6.013 1.00 98.56 79 ILE A C 1
ATOM 610 O O . ILE A 1 79 ? -10.484 7.219 -5.653 1.00 98.56 79 ILE A O 1
ATOM 614 N N . PHE A 1 80 ? -8.390 7.106 -6.388 1.00 98.50 80 PHE A N 1
ATOM 615 C CA . PHE A 1 80 ? -8.160 8.551 -6.351 1.00 98.50 80 PHE A CA 1
ATOM 616 C C . PHE A 1 80 ? -9.051 9.314 -7.340 1.00 98.50 80 PHE A C 1
ATOM 618 O O . PHE A 1 80 ? -9.519 10.413 -7.038 1.00 98.50 80 PHE A O 1
ATOM 625 N N . ASN A 1 81 ? -9.338 8.718 -8.505 1.00 98.00 81 ASN A N 1
ATOM 626 C CA . ASN A 1 81 ? -10.320 9.276 -9.433 1.00 98.00 81 ASN A CA 1
ATOM 627 C C . ASN A 1 81 ? -11.725 9.221 -8.822 1.00 98.00 81 ASN A C 1
ATOM 629 O O . ASN A 1 81 ? -12.422 10.228 -8.832 1.00 98.00 81 ASN A O 1
ATOM 633 N N . VAL A 1 82 ? -12.103 8.076 -8.240 1.00 98.56 82 VAL A N 1
ATOM 634 C CA . VAL A 1 82 ? -13.406 7.892 -7.576 1.00 98.56 82 VAL A CA 1
ATOM 635 C C . VAL A 1 82 ? -13.599 8.894 -6.439 1.00 98.56 82 VAL A C 1
ATOM 637 O O . VAL A 1 82 ? -14.612 9.581 -6.410 1.00 98.56 82 VAL A O 1
ATOM 640 N N . LEU A 1 83 ? -12.618 9.024 -5.541 1.00 98.62 83 LEU A N 1
ATOM 641 C CA . LEU A 1 83 ? -12.665 9.957 -4.414 1.00 98.62 83 LEU A CA 1
ATOM 642 C C . LEU A 1 83 ? -12.803 11.406 -4.894 1.00 98.62 83 LEU A C 1
ATOM 644 O O . LEU A 1 83 ? -13.601 12.154 -4.339 1.00 98.62 83 LEU A O 1
ATOM 648 N N . GLY A 1 84 ? -12.091 11.781 -5.963 1.00 97.56 84 GLY A N 1
ATOM 649 C CA . GLY A 1 84 ? -12.257 13.091 -6.593 1.00 97.56 84 GLY A CA 1
ATOM 650 C C . GLY A 1 84 ? -13.672 13.327 -7.131 1.00 97.56 84 GLY A C 1
ATOM 651 O O . GLY A 1 84 ? -14.233 14.396 -6.903 1.00 97.56 84 GLY A O 1
ATOM 652 N N . ASP A 1 85 ? -14.261 12.332 -7.795 1.00 97.50 85 ASP A N 1
ATOM 653 C CA . ASP A 1 85 ? -15.588 12.449 -8.412 1.00 97.50 85 ASP A CA 1
ATOM 654 C C . ASP A 1 85 ? -16.717 12.540 -7.369 1.00 9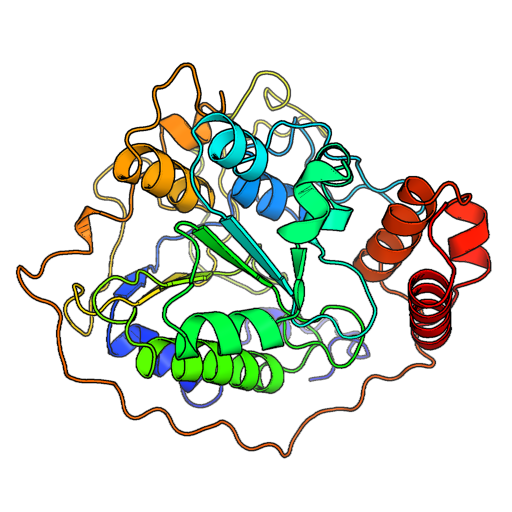7.50 85 ASP A C 1
ATOM 656 O O . ASP A 1 85 ? -17.685 13.269 -7.580 1.00 97.50 85 ASP A O 1
ATOM 660 N N . VAL A 1 86 ? -16.575 11.870 -6.218 1.00 98.00 86 VAL A N 1
ATOM 661 C CA . VAL A 1 86 ? -17.541 11.957 -5.101 1.00 98.00 86 VAL A CA 1
ATOM 662 C C . VAL A 1 86 ? -17.238 13.092 -4.113 1.00 98.00 86 VAL A C 1
ATOM 664 O O . VAL A 1 86 ? -17.934 13.242 -3.112 1.00 98.00 86 VAL A O 1
ATOM 667 N N . GLY A 1 87 ? -16.202 13.899 -4.371 1.00 97.69 87 GLY A N 1
ATOM 668 C CA . GLY A 1 87 ? -15.821 15.037 -3.528 1.00 97.69 87 GLY A CA 1
ATOM 669 C C . GLY A 1 87 ? -15.160 14.670 -2.194 1.00 97.69 87 GLY A C 1
ATOM 670 O O . GLY A 1 87 ? -15.080 15.521 -1.308 1.00 97.69 87 GLY A O 1
ATOM 671 N N . ALA A 1 88 ? -14.678 13.435 -2.037 1.00 98.50 88 ALA A N 1
ATOM 672 C CA . ALA A 1 88 ? -13.942 13.003 -0.854 1.00 98.50 88 ALA A CA 1
ATOM 673 C C . ALA A 1 88 ? -12.483 13.481 -0.911 1.00 98.50 88 ALA A C 1
ATOM 675 O O . ALA A 1 88 ? -11.806 13.357 -1.937 1.00 98.50 88 ALA A O 1
ATOM 676 N N . SER A 1 89 ? -11.974 14.014 0.201 1.00 98.62 89 SER A N 1
ATOM 677 C CA . SER A 1 89 ? -10.594 14.501 0.264 1.00 98.62 89 SER A CA 1
ATOM 678 C C . SER A 1 89 ? -9.598 13.344 0.339 1.00 98.62 89 SER A C 1
ATOM 680 O O . SER A 1 89 ? -9.797 12.367 1.065 1.00 98.62 89 SER A O 1
ATOM 682 N N . TRP A 1 90 ? -8.494 13.457 -0.400 1.00 98.75 90 TRP A N 1
ATOM 683 C CA . TRP A 1 90 ? -7.434 12.456 -0.383 1.00 98.75 90 TRP A CA 1
ATOM 684 C C . TRP A 1 90 ? -6.059 13.057 -0.642 1.00 98.75 90 TRP A C 1
ATOM 686 O O . TRP A 1 90 ? -5.934 14.077 -1.319 1.00 98.75 90 TRP A O 1
ATOM 696 N N . ALA A 1 91 ? -5.026 12.393 -0.128 1.00 98.62 91 ALA A N 1
ATOM 697 C CA . ALA A 1 91 ? -3.642 12.699 -0.457 1.00 98.62 91 ALA A CA 1
ATOM 698 C C . ALA A 1 91 ? -2.770 11.438 -0.459 1.00 98.62 91 ALA A C 1
ATOM 700 O O . ALA A 1 91 ? -3.003 10.487 0.290 1.00 98.62 91 ALA A O 1
ATOM 701 N N . VAL A 1 92 ? -1.742 11.460 -1.302 1.00 98.62 92 VAL A N 1
ATOM 702 C CA . VAL A 1 92 ? -0.626 10.519 -1.281 1.00 98.62 92 VAL A CA 1
ATOM 703 C C . VAL A 1 92 ? 0.572 11.230 -0.662 1.00 98.62 92 VAL A C 1
ATOM 705 O O . VAL A 1 92 ? 1.002 12.275 -1.155 1.00 98.62 92 VAL A O 1
ATOM 708 N N . TYR A 1 93 ? 1.117 10.662 0.408 1.00 98.38 93 TYR A N 1
ATOM 709 C CA . TYR A 1 93 ? 2.268 11.190 1.129 1.00 98.38 93 TYR A CA 1
ATOM 710 C C . TYR A 1 93 ? 3.482 10.292 0.918 1.00 98.38 93 TYR A C 1
ATOM 712 O O . TYR A 1 93 ? 3.530 9.164 1.404 1.00 98.38 93 TYR A O 1
ATOM 720 N N . SER A 1 94 ? 4.484 10.810 0.214 1.00 96.31 94 SER A N 1
ATOM 721 C CA . SER A 1 94 ? 5.689 10.060 -0.131 1.00 96.31 94 SER A CA 1
ATOM 722 C C . SER A 1 94 ? 6.877 10.452 0.735 1.00 96.31 94 SER A C 1
ATOM 724 O O . SER A 1 94 ? 7.231 11.633 0.825 1.00 96.31 94 SER A O 1
ATOM 726 N N . ALA A 1 95 ? 7.545 9.459 1.321 1.00 94.94 95 ALA A N 1
ATOM 727 C CA . ALA A 1 95 ? 8.835 9.656 1.975 1.00 94.94 95 ALA A CA 1
ATOM 728 C C . ALA A 1 95 ? 9.985 9.861 0.976 1.00 94.94 95 ALA A C 1
ATOM 730 O O . ALA A 1 95 ? 11.090 10.210 1.396 1.00 94.94 95 ALA A O 1
ATOM 731 N N . ALA A 1 96 ? 9.752 9.653 -0.331 1.00 89.50 96 ALA A N 1
ATOM 732 C CA . ALA A 1 96 ? 10.756 9.824 -1.376 1.00 89.50 96 ALA A CA 1
ATOM 733 C C . ALA A 1 96 ? 11.471 11.176 -1.251 1.00 89.50 96 ALA A C 1
ATOM 735 O O . ALA A 1 96 ? 10.835 12.218 -1.080 1.00 89.50 96 ALA A O 1
ATOM 736 N N . LEU A 1 97 ? 12.800 11.157 -1.371 1.00 84.44 97 LEU A N 1
ATOM 737 C CA . LEU A 1 97 ? 13.627 12.363 -1.269 1.00 84.44 97 LEU A CA 1
ATOM 738 C C . LEU A 1 97 ? 13.654 13.143 -2.586 1.00 84.44 97 LEU A C 1
ATOM 740 O O . LEU A 1 97 ? 13.538 14.365 -2.596 1.00 84.44 97 LEU A O 1
ATOM 744 N N . VAL A 1 98 ? 13.781 12.421 -3.701 1.00 84.12 98 VAL A N 1
ATOM 745 C CA . VAL A 1 98 ? 14.010 13.009 -5.032 1.00 84.12 98 VAL A CA 1
ATOM 746 C C . VAL A 1 98 ? 12.995 12.518 -6.052 1.00 84.12 98 VAL A C 1
ATOM 748 O O . VAL A 1 98 ? 12.369 13.330 -6.727 1.00 84.12 98 VAL A O 1
ATOM 751 N N . ALA A 1 99 ? 12.755 11.208 -6.099 1.00 86.31 99 ALA A N 1
ATOM 752 C CA . ALA A 1 99 ? 11.799 10.605 -7.015 1.00 86.31 99 ALA A CA 1
ATOM 753 C C . ALA A 1 99 ? 10.356 11.077 -6.732 1.00 86.31 99 ALA A C 1
ATOM 755 O O . ALA A 1 99 ? 10.045 11.480 -5.596 1.00 86.31 99 ALA A O 1
ATOM 756 N N . PRO A 1 100 ? 9.474 11.041 -7.748 1.00 85.94 100 PRO A N 1
ATOM 757 C CA . PRO A 1 100 ? 8.042 11.150 -7.525 1.00 85.94 100 PRO A CA 1
ATOM 758 C C . PRO A 1 100 ? 7.519 9.956 -6.717 1.00 85.94 100 PRO A C 1
ATOM 760 O O . PRO A 1 100 ? 8.189 8.935 -6.554 1.00 85.94 100 PRO A O 1
ATOM 763 N N . SER A 1 101 ? 6.286 10.110 -6.239 1.00 90.06 101 SER A N 1
ATOM 764 C CA . SER A 1 101 ? 5.469 9.022 -5.708 1.00 90.06 101 SER A CA 1
ATOM 765 C C . SER A 1 101 ? 5.464 7.816 -6.651 1.00 90.06 101 SER A C 1
ATOM 767 O O . SER A 1 101 ? 5.276 7.989 -7.858 1.00 90.06 101 SER A O 1
ATOM 769 N N . LEU A 1 102 ? 5.593 6.596 -6.116 1.00 90.38 102 LEU A N 1
ATOM 770 C CA . LEU A 1 102 ? 5.478 5.391 -6.934 1.00 90.38 102 LEU A CA 1
ATOM 771 C C . LEU A 1 102 ? 4.052 5.286 -7.483 1.00 90.38 102 LEU A C 1
ATOM 773 O O . LEU A 1 102 ? 3.872 4.995 -8.659 1.00 90.38 102 LEU A O 1
ATOM 777 N N . THR A 1 103 ? 3.031 5.597 -6.673 1.00 93.12 103 THR A N 1
ATOM 778 C CA . THR A 1 103 ? 1.629 5.682 -7.131 1.00 93.12 103 THR A CA 1
ATOM 779 C C . THR A 1 103 ? 1.463 6.658 -8.294 1.00 93.12 103 THR A C 1
ATOM 781 O O . THR A 1 103 ? 0.823 6.313 -9.285 1.00 93.12 103 THR A O 1
ATOM 784 N N . LEU A 1 104 ? 2.071 7.846 -8.219 1.00 90.12 104 LEU A N 1
ATOM 785 C CA . LEU A 1 104 ? 2.037 8.801 -9.326 1.00 90.12 104 LEU A CA 1
ATOM 786 C C . LEU A 1 104 ? 2.688 8.204 -10.579 1.00 90.12 104 LEU A C 1
ATOM 788 O O . LEU A 1 104 ? 2.106 8.260 -11.657 1.00 90.12 104 LEU A O 1
ATOM 792 N N . THR A 1 105 ? 3.861 7.578 -10.461 1.00 88.12 105 THR A N 1
ATOM 793 C CA . THR A 1 105 ? 4.528 6.943 -11.606 1.00 88.12 105 THR A CA 1
ATOM 794 C C . THR A 1 105 ? 3.690 5.825 -12.230 1.00 88.12 105 THR A C 1
ATOM 796 O O . THR A 1 105 ? 3.743 5.658 -13.442 1.00 88.12 105 THR A O 1
ATOM 799 N N . MET A 1 106 ? 2.883 5.091 -11.462 1.00 89.38 106 MET A N 1
ATOM 800 C CA . MET A 1 106 ? 2.051 4.001 -11.989 1.00 89.38 106 MET A CA 1
ATOM 801 C C . MET A 1 106 ? 0.991 4.457 -12.982 1.00 89.38 106 MET A C 1
ATOM 803 O O . MET A 1 106 ? 0.943 3.947 -14.102 1.00 89.38 106 MET A O 1
ATOM 807 N N . PHE A 1 107 ? 0.160 5.419 -12.596 1.00 92.31 107 PHE A N 1
ATOM 808 C CA . PHE A 1 107 ? -1.098 5.689 -13.287 1.00 92.31 107 PHE A CA 1
ATOM 809 C C . PHE A 1 107 ? -0.999 6.974 -14.115 1.00 92.31 107 PHE A C 1
ATOM 811 O O . PHE A 1 107 ? -0.964 8.062 -13.535 1.00 92.31 107 PHE A O 1
ATOM 818 N N . PRO A 1 108 ? -0.996 6.897 -15.462 1.00 89.88 108 PRO A N 1
ATOM 819 C CA . PRO A 1 108 ? -0.898 8.085 -16.311 1.00 89.88 108 PRO A CA 1
ATOM 820 C C . PRO A 1 108 ? -1.986 9.129 -16.027 1.00 89.88 108 PRO A C 1
ATOM 822 O O . PRO A 1 108 ? -1.726 10.325 -16.069 1.00 89.88 108 PRO A O 1
ATOM 825 N N . THR A 1 109 ? -3.195 8.694 -15.662 1.00 91.00 109 THR A N 1
ATOM 826 C CA . THR A 1 109 ? -4.325 9.586 -15.351 1.00 91.00 109 THR A CA 1
ATOM 827 C C . THR A 1 109 ? -4.084 10.476 -14.129 1.00 91.00 109 THR A C 1
ATOM 829 O O . THR A 1 109 ? -4.688 11.543 -14.027 1.00 91.00 109 THR A O 1
ATOM 832 N N . LEU A 1 110 ? -3.196 10.078 -13.210 1.00 93.50 110 LEU A N 1
ATOM 833 C CA . LEU A 1 110 ? -2.878 10.847 -12.003 1.00 93.50 110 LEU A CA 1
ATOM 834 C C . LEU A 1 110 ? -1.874 11.981 -12.257 1.00 93.50 110 LEU A C 1
ATOM 836 O O . LEU A 1 110 ? -1.642 12.790 -11.363 1.00 93.50 110 LEU A O 1
ATOM 840 N N . TRP A 1 111 ? -1.329 12.081 -13.475 1.00 90.94 111 TRP A N 1
ATOM 841 C CA . TRP A 1 111 ? -0.460 13.184 -13.902 1.00 90.94 111 TRP A CA 1
ATOM 842 C C . TRP A 1 111 ? -1.218 14.431 -14.360 1.00 90.94 111 TRP A C 1
ATOM 844 O O . TRP A 1 111 ? -0.595 15.461 -14.616 1.00 90.94 111 TRP A O 1
ATOM 854 N N . ASP A 1 112 ? -2.550 14.370 -14.438 1.00 91.25 112 ASP A N 1
ATOM 855 C CA . ASP A 1 112 ? -3.380 15.555 -14.653 1.00 91.25 112 ASP A CA 1
ATOM 856 C C . ASP A 1 112 ? -3.073 16.616 -13.576 1.00 91.25 112 ASP A C 1
ATOM 858 O O . ASP A 1 112 ? -3.023 16.326 -12.374 1.00 91.25 112 ASP A O 1
ATOM 862 N N . ALA A 1 113 ? -2.884 17.865 -14.011 1.00 92.00 113 ALA A N 1
ATOM 863 C CA . ALA A 1 113 ? -2.536 18.997 -13.162 1.00 92.00 113 ALA A CA 1
ATOM 864 C C . ALA A 1 113 ? -3.489 19.167 -11.968 1.00 92.00 113 ALA A C 1
ATOM 866 O O . ALA A 1 113 ? -3.053 19.604 -10.901 1.00 92.00 113 ALA A O 1
ATOM 867 N N . LYS A 1 114 ? -4.764 18.775 -12.113 1.00 94.31 114 LYS A N 1
ATOM 868 C CA . LYS A 1 114 ? -5.753 18.851 -11.026 1.00 94.31 114 LYS A CA 1
ATOM 869 C C . LYS A 1 114 ? -5.424 17.956 -9.825 1.00 94.31 114 LYS A C 1
ATOM 871 O O . LYS A 1 114 ? -5.846 18.267 -8.718 1.00 94.31 114 LYS A O 1
ATOM 876 N N . TYR A 1 115 ? -4.680 16.865 -10.023 1.00 95.19 115 TYR A N 1
ATOM 877 C CA . TYR A 1 115 ? -4.318 15.927 -8.956 1.00 95.19 115 TYR A CA 1
ATOM 878 C C . TYR A 1 115 ? -2.975 16.244 -8.302 1.00 95.19 115 TYR A C 1
ATOM 880 O O . TYR A 1 115 ? -2.715 15.784 -7.192 1.00 95.19 115 TYR A O 1
ATOM 888 N N . LYS A 1 116 ? -2.141 17.074 -8.939 1.00 93.44 116 LYS A N 1
ATOM 889 C CA . LYS A 1 116 ? -0.817 17.462 -8.434 1.00 93.44 116 LYS A CA 1
ATOM 890 C C . LYS A 1 116 ? -0.819 17.936 -6.967 1.00 93.44 116 LYS A C 1
ATOM 892 O O . LYS A 1 116 ? 0.078 17.511 -6.243 1.00 93.44 116 LYS A O 1
ATOM 897 N N . PRO A 1 117 ? -1.793 18.738 -6.477 1.00 96.12 117 PRO A N 1
ATOM 898 C CA . PRO A 1 117 ? -1.823 19.164 -5.071 1.00 96.12 117 PRO A CA 1
ATOM 899 C C . PRO A 1 117 ? -1.988 18.025 -4.052 1.00 96.12 117 PRO A C 1
ATOM 901 O O . PRO A 1 117 ? -1.639 18.196 -2.883 1.00 96.12 117 PRO A O 1
ATOM 904 N N . ASN A 1 118 ? -2.495 16.866 -4.477 1.00 97.69 118 ASN A N 1
ATOM 905 C CA . ASN A 1 118 ? -2.745 15.723 -3.602 1.00 97.69 118 ASN A CA 1
ATOM 906 C C . ASN A 1 118 ? -1.522 14.805 -3.464 1.00 97.69 118 ASN A C 1
ATOM 908 O O . ASN A 1 118 ? -1.537 13.912 -2.626 1.00 97.69 118 ASN A O 1
ATOM 912 N N . PHE A 1 119 ? -0.458 15.011 -4.247 1.00 96.56 119 PHE A N 1
ATOM 913 C CA . PHE A 1 119 ? 0.802 14.279 -4.108 1.00 96.56 119 PHE A CA 1
ATOM 914 C C . PHE A 1 119 ? 1.805 15.133 -3.341 1.00 96.56 119 PHE A C 1
ATOM 916 O O . PHE A 1 119 ? 2.334 16.119 -3.855 1.00 96.56 119 PHE A O 1
ATOM 923 N N . GLN A 1 120 ? 2.059 14.761 -2.091 1.00 96.31 120 GLN A N 1
ATOM 924 C CA . GLN A 1 120 ? 2.826 15.564 -1.147 1.00 96.31 120 GLN A CA 1
ATOM 925 C C . GLN A 1 120 ? 3.980 14.761 -0.541 1.00 96.31 120 GLN A C 1
ATOM 927 O O . GLN A 1 120 ? 4.016 13.532 -0.582 1.00 96.31 120 GLN A O 1
ATOM 932 N N . ARG A 1 121 ? 4.959 15.466 0.030 1.00 96.06 121 ARG A N 1
ATOM 933 C CA . ARG A 1 121 ? 6.046 14.834 0.792 1.00 96.06 121 ARG A CA 1
ATOM 934 C C . ARG A 1 121 ? 5.537 14.383 2.162 1.00 96.06 121 ARG A C 1
ATOM 936 O O . ARG A 1 121 ? 4.595 14.960 2.700 1.00 96.06 121 ARG A O 1
ATOM 943 N N . PHE A 1 122 ? 6.211 13.411 2.767 1.00 97.75 122 PHE A N 1
ATOM 944 C CA . PHE A 1 122 ? 5.870 12.892 4.094 1.00 97.75 122 PHE A CA 1
ATOM 945 C C . PHE A 1 122 ? 5.874 13.961 5.202 1.00 97.75 122 PHE A C 1
ATOM 947 O O . PHE A 1 122 ? 5.069 13.899 6.125 1.00 97.75 122 PHE A O 1
ATOM 954 N N . SER A 1 123 ? 6.689 15.013 5.092 1.00 97.75 123 SER A N 1
ATOM 955 C CA . SER A 1 123 ? 6.631 16.141 6.034 1.00 97.75 123 SER A CA 1
ATOM 956 C C . SER A 1 123 ? 5.254 16.819 6.077 1.00 97.75 123 SER A C 1
ATOM 958 O O . SER A 1 123 ? 4.827 17.264 7.140 1.00 97.75 123 SER A O 1
ATOM 960 N N . ALA A 1 124 ? 4.525 16.845 4.956 1.00 98.31 124 ALA A N 1
ATOM 961 C CA . ALA A 1 124 ? 3.171 17.383 4.904 1.00 98.31 124 ALA A CA 1
ATOM 962 C C . ALA A 1 124 ? 2.151 16.475 5.608 1.00 98.31 124 ALA A C 1
ATOM 964 O O . ALA A 1 124 ? 1.197 16.990 6.181 1.00 98.31 124 ALA A O 1
ATOM 965 N N . PHE A 1 125 ? 2.375 15.155 5.643 1.00 98.69 125 PHE A N 1
ATOM 966 C CA . PHE A 1 125 ? 1.585 14.237 6.473 1.00 98.69 125 PHE A CA 1
ATOM 967 C C . PHE A 1 125 ? 1.756 14.568 7.954 1.00 98.69 125 PHE A C 1
ATOM 969 O O . PHE A 1 125 ? 0.773 14.759 8.660 1.00 98.69 125 PHE A O 1
ATOM 976 N N . VAL A 1 126 ? 3.004 14.725 8.410 1.00 98.69 126 VAL A N 1
ATOM 977 C CA . VAL A 1 126 ? 3.300 15.106 9.800 1.00 98.69 126 VAL A CA 1
ATOM 978 C C . VAL A 1 126 ? 2.641 16.445 10.149 1.00 98.69 126 VAL A C 1
ATOM 980 O O . VAL A 1 126 ? 1.996 16.562 11.190 1.00 98.69 126 VAL A O 1
ATOM 983 N N . SER A 1 127 ? 2.731 17.441 9.261 1.00 98.69 127 SER A N 1
ATOM 984 C CA . SER A 1 127 ? 2.032 18.720 9.441 1.00 98.69 127 SER A CA 1
ATOM 985 C C . SER A 1 127 ? 0.507 18.571 9.446 1.00 98.69 127 SER A C 1
ATOM 987 O O . SER A 1 127 ? -0.158 19.235 10.238 1.00 98.69 127 SER A O 1
ATOM 989 N N . ALA A 1 128 ? -0.065 17.708 8.605 1.00 98.62 128 ALA A N 1
ATOM 990 C CA . ALA A 1 128 ? -1.504 17.460 8.576 1.00 98.62 128 ALA A CA 1
ATOM 991 C C . ALA A 1 128 ? -1.995 16.781 9.864 1.00 98.62 128 ALA A C 1
ATOM 993 O O . ALA A 1 128 ? -3.028 17.177 10.405 1.00 98.62 128 ALA A O 1
ATOM 994 N N . CYS A 1 129 ? -1.220 15.838 10.407 1.00 98.75 129 CYS A N 1
ATOM 995 C CA . CYS A 1 129 ? -1.460 15.241 11.718 1.00 98.75 129 CYS A CA 1
ATOM 996 C C . CYS A 1 129 ? -1.455 16.300 12.829 1.00 98.75 129 CYS A C 1
ATOM 998 O O . CYS A 1 129 ? -2.372 16.336 13.645 1.00 98.75 129 CYS A O 1
ATOM 1000 N N . GLN A 1 130 ? -0.455 17.184 12.855 1.00 98.56 130 GLN A N 1
ATOM 1001 C CA . GLN A 1 130 ? -0.320 18.222 13.887 1.00 98.56 130 GLN A CA 1
ATOM 1002 C C . GLN A 1 130 ? -1.446 19.260 13.837 1.00 98.56 130 GLN A C 1
ATOM 1004 O O . GLN A 1 130 ? -1.924 19.704 14.878 1.00 98.56 130 GLN A O 1
ATOM 1009 N N . ASN A 1 131 ? -1.875 19.638 12.632 1.00 98.38 131 ASN A N 1
ATOM 1010 C CA . ASN A 1 131 ? -2.846 20.711 12.422 1.00 98.38 131 ASN A CA 1
ATOM 1011 C C . ASN A 1 131 ? -4.297 20.220 12.316 1.00 98.38 131 ASN A C 1
ATOM 1013 O O . ASN A 1 131 ? -5.188 21.034 12.083 1.00 98.38 131 ASN A O 1
ATOM 1017 N N . ASN A 1 132 ? -4.544 18.917 12.486 1.00 98.00 132 ASN A N 1
ATOM 1018 C CA . ASN A 1 132 ? -5.859 18.297 12.307 1.00 98.00 132 ASN A CA 1
ATOM 1019 C C . ASN A 1 132 ? -6.458 18.545 10.907 1.00 98.00 132 ASN A C 1
ATOM 1021 O O . ASN A 1 132 ? -7.630 18.886 10.762 1.00 98.00 132 ASN A O 1
ATOM 1025 N N . THR A 1 133 ? -5.628 18.414 9.870 1.00 98.12 133 THR A N 1
ATOM 1026 C CA . THR A 1 133 ? -6.015 18.625 8.464 1.00 98.12 133 THR A CA 1
ATOM 1027 C C . THR A 1 133 ? -5.755 17.390 7.602 1.00 98.12 133 THR A C 1
ATOM 1029 O O . THR A 1 133 ? -5.502 17.520 6.402 1.00 98.12 133 THR A O 1
ATOM 1032 N N . LEU A 1 134 ? -5.742 16.196 8.202 1.00 98.31 134 LEU A N 1
ATOM 1033 C CA . LEU A 1 134 ? -5.659 14.951 7.439 1.00 98.31 134 LEU A CA 1
ATOM 1034 C C . LEU A 1 134 ? -6.875 14.826 6.505 1.00 98.31 134 LEU A C 1
ATOM 1036 O O . LEU A 1 134 ? -7.995 15.136 6.917 1.00 98.31 134 LEU A O 1
ATOM 1040 N N . PRO A 1 135 ? -6.681 14.383 5.252 1.00 98.50 135 PRO A N 1
ATOM 1041 C CA . PRO A 1 135 ? -7.794 14.087 4.365 1.00 98.50 135 PRO A CA 1
ATOM 1042 C C . PRO A 1 135 ? -8.518 12.809 4.806 1.00 98.50 135 PRO A C 1
ATOM 1044 O O . PRO A 1 135 ? -7.971 11.998 5.555 1.00 98.50 135 PRO A O 1
ATOM 1047 N N . GLN A 1 136 ? -9.720 12.585 4.270 1.00 98.56 136 GLN A N 1
ATOM 1048 C CA . GLN A 1 136 ? -10.499 11.371 4.536 1.00 98.56 136 GLN A CA 1
ATOM 1049 C C . GLN A 1 136 ? -9.741 10.100 4.128 1.00 98.56 136 GLN A C 1
ATOM 1051 O O . GLN A 1 136 ? -9.857 9.076 4.794 1.00 98.56 136 GLN A O 1
ATOM 1056 N N . PHE A 1 137 ? -8.938 10.157 3.061 1.00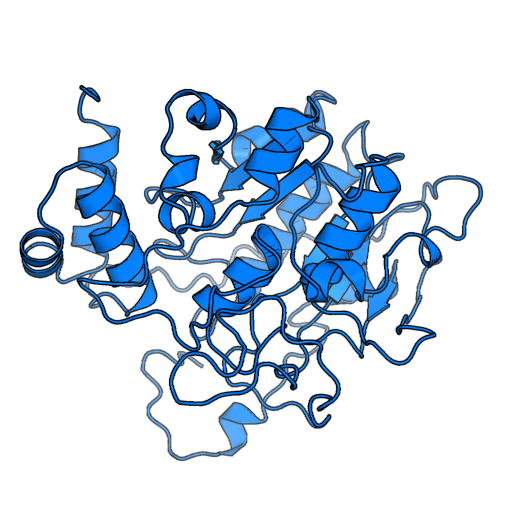 98.75 137 PHE A N 1
ATOM 1057 C CA . PHE A 1 137 ? -8.057 9.059 2.672 1.00 98.75 137 PHE A CA 1
ATOM 1058 C C . PHE A 1 137 ? -6.608 9.520 2.496 1.00 98.75 137 PHE A C 1
ATOM 1060 O O . PHE A 1 137 ? -6.289 10.315 1.612 1.00 98.75 137 PHE A O 1
ATOM 1067 N N . SER A 1 138 ? -5.714 8.981 3.323 1.00 98.75 138 SER A N 1
ATOM 1068 C CA . SER A 1 138 ? -4.269 9.194 3.217 1.00 98.75 138 SER A CA 1
ATOM 1069 C C . SER A 1 138 ? -3.591 7.897 2.790 1.00 98.75 138 SER A C 1
ATOM 1071 O O . SER A 1 138 ? -3.711 6.890 3.483 1.00 98.75 138 SER A O 1
ATOM 1073 N N . PHE A 1 139 ? -2.848 7.919 1.684 1.00 98.69 139 PHE A N 1
ATOM 1074 C CA . PHE A 1 139 ? -1.994 6.803 1.280 1.00 98.69 139 PHE A CA 1
ATOM 1075 C C . PHE A 1 139 ? -0.528 7.181 1.493 1.00 98.69 139 PHE A C 1
ATOM 1077 O O . PHE A 1 139 ? -0.051 8.154 0.916 1.00 98.69 139 PHE A O 1
ATOM 1084 N N . ILE A 1 140 ? 0.183 6.439 2.337 1.00 98.50 140 ILE A N 1
ATOM 1085 C CA . ILE A 1 140 ? 1.572 6.737 2.702 1.00 98.50 140 ILE A CA 1
ATOM 1086 C C . ILE A 1 140 ? 2.480 5.730 2.007 1.00 98.50 140 ILE A C 1
ATOM 1088 O O . ILE A 1 140 ? 2.201 4.534 2.031 1.00 98.50 140 ILE A O 1
ATOM 1092 N N . GLU A 1 141 ? 3.569 6.197 1.402 1.00 96.12 141 GLU A N 1
ATOM 1093 C CA . GLU A 1 141 ? 4.531 5.322 0.731 1.00 96.12 141 GLU A CA 1
ATOM 1094 C C . GLU A 1 141 ? 5.985 5.609 1.148 1.00 96.12 141 GLU A C 1
ATOM 1096 O O . GLU A 1 141 ? 6.349 6.766 1.408 1.00 96.12 141 GLU A O 1
ATOM 1101 N N . PRO A 1 142 ? 6.822 4.560 1.205 1.00 95.50 142 PRO A N 1
ATOM 1102 C CA . PRO A 1 142 ? 8.218 4.659 1.607 1.00 95.50 142 PRO A CA 1
ATOM 1103 C C . PRO A 1 142 ? 9.116 5.231 0.497 1.00 95.50 142 PRO A C 1
ATOM 1105 O O . PRO A 1 142 ? 8.684 5.663 -0.574 1.00 95.50 142 PRO A O 1
ATOM 1108 N N . ARG A 1 143 ? 10.415 5.255 0.783 1.00 91.62 143 ARG A N 1
ATOM 1109 C CA . ARG A 1 143 ? 11.505 5.507 -0.154 1.00 91.62 143 ARG A CA 1
ATOM 1110 C C . ARG A 1 143 ? 11.920 4.196 -0.810 1.00 91.62 143 ARG A C 1
ATOM 1112 O O . ARG A 1 143 ? 12.182 3.226 -0.110 1.00 91.62 143 ARG A O 1
ATOM 1119 N N . PHE A 1 144 ? 12.072 4.230 -2.132 1.00 88.31 144 PHE A N 1
ATOM 1120 C CA . PHE A 1 144 ? 12.454 3.068 -2.951 1.00 88.31 144 PHE A CA 1
ATOM 1121 C C . PHE A 1 144 ? 13.827 3.218 -3.642 1.00 88.31 144 PHE A C 1
ATOM 1123 O O . PHE A 1 144 ? 14.366 2.262 -4.199 1.00 88.31 144 PHE A O 1
ATOM 1130 N N . LEU A 1 145 ? 14.381 4.440 -3.681 1.00 86.31 145 LEU A N 1
ATOM 1131 C CA . LEU A 1 145 ? 15.601 4.762 -4.439 1.00 86.31 145 LEU A CA 1
ATOM 1132 C C . LEU A 1 145 ? 16.771 5.153 -3.533 1.00 86.31 145 LEU A C 1
ATOM 1134 O O . LEU A 1 145 ? 17.787 4.468 -3.514 1.00 86.31 145 LEU A O 1
ATOM 1138 N N . LEU A 1 146 ? 16.631 6.276 -2.825 1.00 85.75 146 LEU A N 1
ATOM 1139 C CA . LEU A 1 14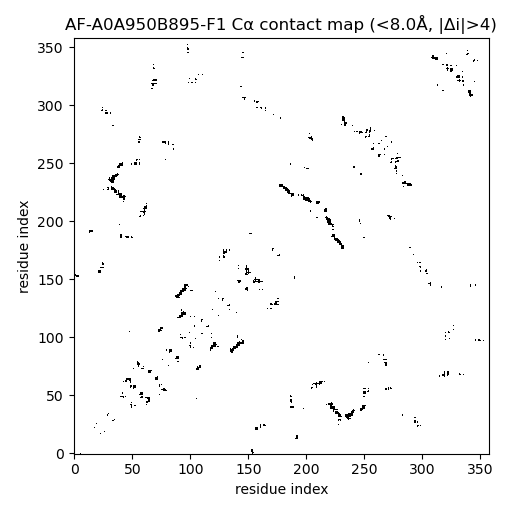6 ? 17.632 6.791 -1.897 1.00 85.75 146 LEU A CA 1
ATOM 1140 C C . LEU A 1 146 ? 17.222 6.491 -0.466 1.00 85.75 146 LEU A C 1
ATOM 1142 O O . LEU A 1 146 ? 16.120 6.865 -0.060 1.00 85.75 146 LEU A O 1
ATOM 1146 N N . ASP A 1 147 ? 18.131 5.865 0.270 1.00 87.00 147 ASP A N 1
ATOM 1147 C CA . ASP A 1 147 ? 17.985 5.447 1.664 1.00 87.00 147 ASP A CA 1
ATOM 1148 C C . ASP A 1 147 ? 16.648 4.733 1.894 1.00 87.00 147 ASP A C 1
ATOM 1150 O O . ASP A 1 147 ? 15.803 5.212 2.668 1.00 87.00 147 ASP A O 1
ATOM 1154 N N . PRO A 1 148 ? 16.409 3.637 1.146 1.00 87.69 148 PRO A N 1
ATOM 1155 C CA . PRO A 1 148 ? 15.115 2.988 1.105 1.00 87.69 148 PRO A CA 1
ATOM 1156 C C . PRO A 1 148 ? 14.688 2.504 2.490 1.00 87.69 148 PRO A C 1
ATOM 1158 O O . PRO A 1 148 ? 15.498 2.060 3.303 1.00 87.69 148 PRO A O 1
ATOM 1161 N N . ASN A 1 149 ? 13.395 2.636 2.764 1.00 92.31 149 ASN A N 1
ATOM 1162 C CA . ASN A 1 149 ? 12.771 2.287 4.042 1.00 92.31 149 ASN A CA 1
ATOM 1163 C C . ASN A 1 149 ? 11.449 1.531 3.827 1.00 92.31 149 ASN A C 1
ATOM 1165 O O . ASN A 1 149 ? 10.521 1.634 4.624 1.00 92.31 149 ASN A O 1
ATOM 1169 N N . ASP A 1 150 ? 11.368 0.794 2.723 1.00 91.06 150 ASP A N 1
ATOM 1170 C CA . ASP A 1 150 ? 10.221 0.002 2.267 1.00 91.06 150 ASP A CA 1
ATOM 1171 C C . ASP A 1 150 ? 10.216 -1.440 2.807 1.00 91.06 150 ASP A C 1
ATOM 1173 O O . ASP A 1 150 ? 9.243 -2.158 2.607 1.00 91.06 150 ASP A O 1
ATOM 1177 N N . GLN A 1 151 ? 11.288 -1.851 3.497 1.00 90.31 151 GLN A N 1
ATOM 1178 C CA . GLN A 1 151 ? 11.539 -3.222 3.965 1.00 90.31 151 GLN A CA 1
ATOM 1179 C C . GLN A 1 151 ? 11.598 -4.281 2.848 1.00 90.31 151 GLN A C 1
ATOM 1181 O O . GLN A 1 151 ? 11.553 -5.475 3.138 1.00 90.31 151 GLN A O 1
ATOM 1186 N N . HIS A 1 152 ? 11.739 -3.873 1.584 1.00 87.50 152 HIS A N 1
ATOM 1187 C CA . HIS A 1 152 ? 11.905 -4.803 0.470 1.00 87.50 152 HIS A CA 1
ATOM 1188 C C . HIS A 1 152 ? 13.337 -5.361 0.479 1.00 87.50 152 HIS A C 1
ATOM 1190 O O . HIS A 1 152 ? 14.276 -4.568 0.461 1.00 87.50 152 HIS A O 1
ATOM 1196 N N . PRO A 1 153 ? 13.579 -6.686 0.444 1.00 81.50 153 PRO A N 1
ATOM 1197 C CA . PRO A 1 153 ? 14.936 -7.226 0.337 1.00 81.50 153 PRO A CA 1
ATOM 1198 C C . PRO A 1 153 ? 15.675 -6.659 -0.890 1.00 81.50 153 PRO A C 1
ATOM 1200 O O . PRO A 1 153 ? 15.136 -6.693 -1.994 1.00 81.50 153 PRO A O 1
ATOM 1203 N N . PRO A 1 154 ? 16.897 -6.120 -0.763 1.00 78.12 154 PRO A N 1
ATOM 1204 C CA . PRO A 1 154 ? 17.848 -6.254 0.342 1.00 78.12 154 PRO A CA 1
ATOM 1205 C C . PRO A 1 154 ? 17.799 -5.148 1.402 1.00 78.12 154 PRO A C 1
ATOM 1207 O O . PRO A 1 154 ? 18.682 -5.102 2.258 1.00 78.12 154 PRO A O 1
ATOM 1210 N N . HIS A 1 155 ? 16.852 -4.220 1.309 1.00 83.69 155 HIS A N 1
ATOM 1211 C CA . HIS A 1 155 ? 16.815 -3.028 2.140 1.00 83.69 155 HIS A CA 1
ATOM 1212 C C . HIS A 1 155 ? 16.668 -3.370 3.627 1.00 83.69 155 HIS A C 1
ATOM 1214 O O . HIS A 1 155 ? 16.092 -4.387 4.020 1.00 83.69 155 HIS A O 1
ATOM 1220 N N . ASP A 1 156 ? 17.222 -2.499 4.466 1.00 83.44 156 ASP A N 1
ATOM 1221 C CA . ASP A 1 156 ? 17.269 -2.709 5.906 1.00 83.44 156 ASP A CA 1
ATOM 1222 C C . ASP A 1 156 ? 15.872 -2.576 6.533 1.00 83.44 156 ASP A C 1
ATOM 1224 O O . ASP A 1 156 ? 15.230 -1.524 6.473 1.00 83.44 156 ASP A O 1
ATOM 1228 N N . VAL A 1 157 ? 15.410 -3.635 7.200 1.00 87.81 157 VAL A N 1
ATOM 1229 C CA . VAL A 1 157 ? 14.114 -3.637 7.888 1.00 87.81 157 VAL A CA 1
ATOM 1230 C C . VAL A 1 157 ? 14.050 -2.610 9.020 1.00 87.81 157 VAL A C 1
ATOM 1232 O O . VAL A 1 157 ? 12.971 -2.067 9.268 1.00 87.81 157 VAL A O 1
ATOM 1235 N N . TYR A 1 158 ? 15.182 -2.259 9.650 1.00 87.81 158 TYR A N 1
ATOM 1236 C CA . TYR A 1 158 ? 15.236 -1.211 10.676 1.00 87.81 158 TYR A CA 1
ATOM 1237 C C . TYR A 1 158 ? 14.942 0.183 10.110 1.00 87.81 158 TYR A C 1
ATOM 1239 O O . TYR A 1 158 ? 14.358 1.019 10.809 1.00 87.81 158 TYR A O 1
ATOM 1247 N N . ALA A 1 159 ? 15.282 0.432 8.840 1.00 89.38 159 ALA A N 1
ATOM 1248 C CA . ALA A 1 159 ? 14.900 1.661 8.153 1.00 89.38 159 ALA A CA 1
ATOM 1249 C C . ALA A 1 159 ? 13.374 1.762 8.039 1.00 89.38 159 ALA A C 1
ATOM 1251 O O . ALA A 1 159 ? 12.794 2.804 8.351 1.00 89.38 159 ALA A O 1
ATOM 1252 N N . GLY A 1 160 ? 12.715 0.665 7.658 1.00 92.69 160 GLY A N 1
ATOM 1253 C CA . GLY A 1 160 ? 11.256 0.618 7.598 1.00 92.69 160 GLY A CA 1
ATOM 1254 C C . GLY A 1 160 ? 10.580 0.658 8.967 1.00 92.69 160 GLY A C 1
ATOM 1255 O O . GLY A 1 160 ? 9.579 1.347 9.120 1.00 92.69 160 GLY A O 1
ATOM 1256 N N . GLU A 1 161 ? 11.159 0.035 9.998 1.00 94.12 161 GLU A N 1
ATOM 1257 C CA . GLU A 1 161 ? 10.667 0.164 11.378 1.00 94.12 161 GLU A CA 1
ATOM 1258 C C . GLU A 1 161 ? 10.746 1.615 11.866 1.00 94.12 161 GLU A C 1
ATOM 1260 O O . GLU A 1 161 ? 9.829 2.103 12.524 1.00 94.12 161 GLU A O 1
ATOM 1265 N N . SER A 1 162 ? 11.817 2.332 11.509 1.00 94.12 162 SER A N 1
ATOM 1266 C CA . SER A 1 162 ? 11.956 3.760 11.819 1.00 94.12 162 SER A CA 1
ATOM 1267 C C . SER A 1 162 ? 10.862 4.579 11.137 1.00 94.12 162 SER A C 1
ATOM 1269 O O . SER A 1 162 ? 10.241 5.430 11.769 1.00 94.12 162 SER A O 1
ATOM 1271 N N . PHE A 1 163 ? 10.555 4.273 9.875 1.00 96.19 163 PHE A N 1
ATOM 1272 C CA . PHE A 1 163 ? 9.484 4.948 9.147 1.00 96.19 163 PHE A CA 1
ATOM 1273 C C . PHE A 1 163 ? 8.090 4.636 9.710 1.00 96.19 163 PHE A C 1
ATOM 1275 O O . PHE A 1 163 ? 7.285 5.545 9.907 1.00 96.19 163 PHE A O 1
ATOM 1282 N N . LEU A 1 164 ? 7.817 3.374 10.058 1.00 97.38 164 LEU A N 1
ATOM 1283 C CA . LEU A 1 164 ? 6.587 2.983 10.751 1.00 97.38 164 LEU A CA 1
ATOM 1284 C C . LEU A 1 164 ? 6.451 3.697 12.098 1.00 97.38 164 LEU A C 1
ATOM 1286 O O . LEU A 1 164 ? 5.352 4.128 12.450 1.00 97.38 164 LEU A O 1
ATOM 1290 N N . TYR A 1 165 ? 7.553 3.864 12.835 1.00 97.38 165 TYR A N 1
ATOM 1291 C CA . TYR A 1 165 ? 7.560 4.637 14.072 1.00 97.38 165 TYR A CA 1
ATOM 1292 C C . TYR A 1 165 ? 7.204 6.105 13.824 1.00 97.38 165 TYR A C 1
ATOM 1294 O O . TYR A 1 165 ? 6.385 6.646 14.560 1.00 97.38 165 TYR A O 1
ATOM 1302 N N . GLU A 1 166 ? 7.762 6.746 12.794 1.00 97.81 166 GLU A N 1
ATOM 1303 C CA . GLU A 1 166 ? 7.429 8.132 12.439 1.00 97.81 166 GLU A CA 1
ATOM 1304 C C . GLU A 1 166 ? 5.943 8.296 12.082 1.00 97.81 166 GLU A C 1
ATOM 1306 O O . GLU A 1 166 ? 5.295 9.224 12.574 1.00 97.81 166 GLU A O 1
ATOM 1311 N N . ILE A 1 167 ? 5.380 7.373 11.291 1.00 98.50 167 ILE A N 1
ATOM 1312 C CA . ILE A 1 167 ? 3.947 7.355 10.948 1.00 98.50 167 ILE A CA 1
ATOM 1313 C C . ILE A 1 167 ? 3.100 7.212 12.215 1.00 98.50 167 ILE A C 1
ATOM 1315 O O . ILE A 1 167 ? 2.206 8.024 12.467 1.00 98.50 167 ILE A O 1
ATOM 1319 N N . TRP A 1 168 ? 3.392 6.191 13.026 1.00 98.06 168 TRP A N 1
ATOM 1320 C CA . TRP A 1 168 ? 2.688 5.928 14.278 1.00 98.06 168 TRP A CA 1
ATOM 1321 C C . TRP A 1 168 ? 2.773 7.120 15.233 1.00 98.06 168 TRP A C 1
ATOM 1323 O O . TRP A 1 168 ? 1.767 7.519 15.815 1.00 98.06 168 TRP A O 1
ATOM 1333 N N . HIS A 1 169 ? 3.956 7.704 15.402 1.00 97.88 169 HIS A N 1
ATOM 1334 C CA . HIS A 1 169 ? 4.171 8.816 16.315 1.00 97.88 169 HIS A CA 1
ATOM 1335 C C . HIS A 1 169 ? 3.407 10.069 15.870 1.00 97.88 169 HIS A C 1
ATOM 1337 O O . HIS A 1 169 ? 2.759 10.714 16.695 1.00 97.88 169 HIS A O 1
ATOM 1343 N N . ALA A 1 170 ? 3.414 10.380 14.569 1.00 98.25 170 ALA A N 1
ATOM 1344 C CA . ALA A 1 170 ? 2.648 11.496 14.025 1.00 98.25 170 ALA A CA 1
ATOM 1345 C C . ALA A 1 170 ? 1.135 11.293 14.215 1.00 98.25 170 ALA A C 1
ATOM 1347 O O . ALA A 1 170 ? 0.443 12.225 14.617 1.00 98.25 170 ALA A O 1
ATOM 1348 N N . LEU A 1 171 ? 0.622 10.080 13.979 1.00 97.81 171 LEU A N 1
ATOM 1349 C CA . LEU A 1 171 ? -0.801 9.772 14.151 1.00 97.81 171 LEU A CA 1
ATOM 1350 C C . LEU A 1 171 ? -1.230 9.736 15.613 1.00 97.81 171 LEU A C 1
ATOM 1352 O O . LEU A 1 171 ? -2.197 10.393 15.964 1.00 97.81 171 LEU A O 1
ATOM 1356 N N . SER A 1 172 ? -0.516 9.011 16.474 1.00 96.62 172 SER A N 1
ATOM 1357 C CA . SER A 1 172 ? -0.880 8.836 17.891 1.00 96.62 172 SER A CA 1
ATOM 1358 C C . SER A 1 172 ? -0.848 10.132 18.704 1.00 96.62 172 SER A C 1
ATOM 1360 O O . SER A 1 172 ? -1.457 10.203 19.769 1.00 96.62 172 SER A O 1
ATOM 1362 N N . THR A 1 173 ? -0.159 11.161 18.205 1.00 96.44 173 THR A N 1
ATOM 1363 C CA . THR A 1 173 ? -0.130 12.507 18.799 1.00 96.44 173 THR A CA 1
ATOM 1364 C C . THR A 1 173 ? -1.047 13.505 18.084 1.00 96.44 173 THR A C 1
ATOM 1366 O O . THR A 1 173 ? -1.157 14.654 18.514 1.00 96.44 173 THR A O 1
ATOM 1369 N N . SER A 1 174 ? -1.725 13.086 17.012 1.00 98.06 174 SER A N 1
ATOM 1370 C CA . SER A 1 174 ? -2.642 13.928 16.248 1.00 98.06 174 SER A CA 1
ATOM 1371 C C . SER A 1 174 ? -3.974 14.125 16.979 1.00 98.06 174 SER A C 1
ATOM 1373 O O . SER A 1 174 ? -4.513 13.161 17.530 1.00 98.06 174 SER A O 1
ATOM 1375 N N . PRO A 1 175 ? -4.600 15.315 16.888 1.00 98.06 175 PRO A N 1
ATOM 1376 C CA . PRO A 1 175 ? -5.999 15.488 17.272 1.00 98.06 175 PRO A CA 1
ATOM 1377 C C . PRO A 1 175 ? -6.971 14.582 16.495 1.00 98.06 175 PRO A C 1
ATOM 1379 O O . PRO A 1 175 ? -8.053 14.306 17.001 1.00 98.06 175 PRO A O 1
ATOM 1382 N N . ALA A 1 176 ? -6.581 14.086 15.312 1.00 97.56 176 ALA A N 1
ATOM 1383 C CA . ALA A 1 176 ? -7.367 13.156 14.500 1.00 97.56 176 ALA A CA 1
ATOM 1384 C C . ALA A 1 176 ? -7.260 11.689 14.961 1.00 97.56 176 ALA A C 1
ATOM 1386 O O . ALA A 1 176 ? -7.995 10.837 14.458 1.00 97.56 176 ALA A O 1
ATOM 1387 N N . TRP A 1 177 ? -6.361 11.359 15.902 1.00 98.00 177 TRP A N 1
ATOM 1388 C CA . TRP A 1 177 ? -6.177 9.985 16.393 1.00 98.00 177 TRP A CA 1
ATOM 1389 C C . TRP A 1 177 ? -7.491 9.288 16.791 1.00 98.00 177 TRP A C 1
ATOM 1391 O O . TRP A 1 177 ? -7.696 8.154 16.349 1.00 98.00 177 TRP A O 1
ATOM 1401 N N . PRO A 1 178 ? -8.415 9.933 17.540 1.00 97.62 178 PRO A N 1
ATOM 1402 C CA . PRO A 1 178 ? -9.681 9.318 17.937 1.00 97.62 178 PRO A CA 1
ATOM 1403 C C . PRO A 1 178 ? -10.581 8.901 16.770 1.00 97.62 178 PRO A C 1
ATOM 1405 O O . PRO A 1 178 ? -11.508 8.137 16.993 1.00 97.62 178 PRO A O 1
ATOM 1408 N N . GLU A 1 179 ? -10.326 9.384 15.552 1.00 96.94 179 GLU A N 1
ATOM 1409 C CA . GLU A 1 179 ? -11.137 9.152 14.349 1.00 96.94 179 GLU A CA 1
ATOM 1410 C C . GLU A 1 179 ? -10.350 8.415 13.249 1.00 96.94 179 GLU A C 1
ATOM 1412 O O . GLU A 1 179 ? -10.792 8.324 12.106 1.00 96.94 179 GLU A O 1
ATOM 1417 N N . THR A 1 180 ? -9.171 7.87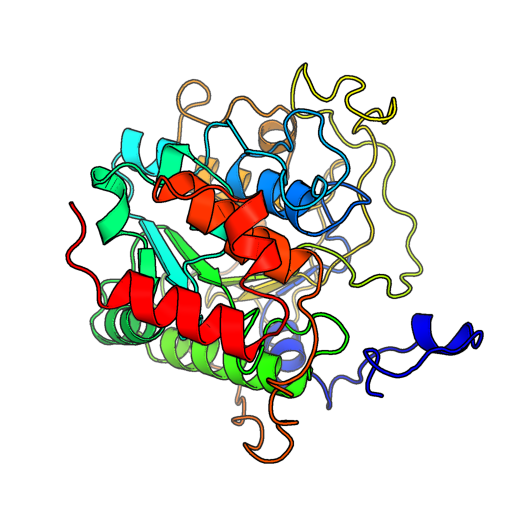6 13.576 1.00 98.06 180 THR A N 1
ATOM 1418 C CA . THR A 1 180 ? -8.260 7.284 12.591 1.00 98.06 180 THR A CA 1
ATOM 1419 C C . THR A 1 180 ? -8.347 5.754 12.545 1.00 98.06 180 THR A C 1
ATOM 1421 O O . THR A 1 180 ? -8.372 5.066 13.571 1.00 98.06 180 THR A O 1
ATOM 1424 N N . LEU A 1 181 ? -8.304 5.216 11.323 1.00 98.62 181 LEU A N 1
ATOM 1425 C CA . LEU A 1 181 ? -7.990 3.821 11.021 1.00 98.62 181 LEU A CA 1
ATOM 1426 C C . LEU A 1 181 ? -6.712 3.771 10.174 1.00 98.62 181 LEU A C 1
ATOM 1428 O O . LEU A 1 181 ? -6.714 4.181 9.016 1.00 98.62 181 LEU A O 1
ATOM 1432 N N . LEU A 1 182 ? -5.626 3.254 10.742 1.00 98.81 182 LEU A N 1
ATOM 1433 C CA . LEU A 1 182 ? -4.375 3.005 10.032 1.00 98.81 182 LEU A CA 1
ATOM 1434 C C . LEU A 1 182 ? -4.311 1.535 9.607 1.00 98.81 182 LEU A C 1
ATOM 1436 O O . LEU A 1 182 ? -4.467 0.635 10.432 1.00 98.81 182 LEU A O 1
ATOM 1440 N N . VAL A 1 183 ? -4.031 1.298 8.327 1.00 98.81 183 VAL A N 1
ATOM 1441 C CA . VAL A 1 183 ? -3.784 -0.035 7.765 1.00 98.81 183 VAL A CA 1
ATOM 1442 C C . VAL A 1 183 ? -2.331 -0.100 7.311 1.00 98.81 183 VAL A C 1
ATOM 1444 O O . VAL A 1 183 ? -1.913 0.683 6.462 1.00 98.81 183 VAL A O 1
ATOM 1447 N N . ILE A 1 184 ? -1.567 -1.030 7.879 1.00 98.75 184 ILE A N 1
ATOM 1448 C CA . ILE A 1 184 ? -0.178 -1.308 7.508 1.00 98.75 184 ILE A CA 1
ATOM 1449 C C . ILE A 1 184 ? -0.165 -2.653 6.791 1.00 98.75 184 ILE A C 1
ATOM 1451 O O . ILE A 1 184 ? -0.540 -3.664 7.384 1.00 98.75 184 ILE A O 1
ATOM 1455 N N . THR A 1 185 ? 0.250 -2.671 5.528 1.00 98.06 185 THR A N 1
ATOM 1456 C CA . THR A 1 185 ? 0.401 -3.902 4.745 1.00 98.06 185 THR A CA 1
ATOM 1457 C C . THR A 1 185 ? 1.507 -3.752 3.701 1.00 98.06 185 THR A C 1
ATOM 1459 O O . THR A 1 185 ? 2.046 -2.660 3.527 1.00 98.06 185 THR A O 1
ATOM 1462 N N . TYR A 1 186 ? 1.841 -4.850 3.034 1.00 97.06 186 TYR A N 1
ATOM 1463 C CA . TYR A 1 186 ? 2.919 -4.965 2.054 1.00 97.06 186 TYR A CA 1
ATOM 1464 C C . TYR A 1 186 ? 2.303 -5.358 0.720 1.00 97.06 186 TYR A C 1
ATOM 1466 O O . TYR A 1 186 ? 1.326 -6.098 0.704 1.00 97.06 186 TYR A O 1
ATOM 1474 N N . ASP A 1 187 ? 2.834 -4.844 -0.381 1.00 94.69 187 ASP A N 1
ATOM 1475 C CA . ASP A 1 187 ? 2.344 -5.127 -1.730 1.00 94.69 187 ASP A CA 1
ATOM 1476 C C . ASP A 1 187 ? 2.534 -6.597 -2.121 1.00 94.69 187 ASP A C 1
ATOM 1478 O O . ASP A 1 187 ? 1.661 -7.196 -2.745 1.00 94.69 187 ASP A O 1
ATOM 1482 N N . GLU A 1 188 ? 3.667 -7.190 -1.754 1.00 93.50 188 GLU A N 1
ATOM 1483 C CA . GLU A 1 188 ? 3.950 -8.605 -1.965 1.00 93.50 188 GLU A CA 1
ATOM 1484 C C . GLU A 1 188 ? 4.888 -9.162 -0.868 1.00 93.50 188 GLU A C 1
ATOM 1486 O O . GLU A 1 188 ? 5.082 -8.546 0.179 1.00 93.50 188 GLU A O 1
ATOM 1491 N N . HIS A 1 189 ? 5.377 -10.389 -1.041 1.00 90.94 189 HIS A N 1
ATOM 1492 C CA . HIS A 1 189 ? 6.034 -11.195 -0.003 1.00 90.94 189 HIS A CA 1
ATOM 1493 C C . HIS A 1 189 ? 7.576 -11.153 -0.042 1.00 90.94 189 HIS A C 1
ATOM 1495 O O . HIS A 1 189 ? 8.236 -11.856 0.727 1.00 90.94 189 HIS A O 1
ATOM 1501 N N . GLY A 1 190 ? 8.175 -10.392 -0.956 1.00 86.88 190 GLY A N 1
ATOM 1502 C CA . GLY A 1 190 ? 9.617 -10.275 -1.161 1.00 86.88 190 GLY A CA 1
ATOM 1503 C C . GLY A 1 190 ? 10.289 -11.571 -1.615 1.00 86.88 190 GLY A C 1
ATOM 1504 O O . GLY A 1 190 ? 11.500 -11.715 -1.460 1.00 86.88 190 GLY A O 1
ATOM 1505 N N . GLY A 1 191 ? 9.515 -12.550 -2.097 1.00 86.19 191 GLY A N 1
ATOM 1506 C CA . GLY A 1 191 ? 9.999 -13.899 -2.399 1.00 86.19 191 GLY A CA 1
ATOM 1507 C C . GLY A 1 191 ? 10.257 -14.781 -1.172 1.00 86.19 191 GLY A C 1
ATOM 1508 O O . GLY A 1 191 ? 10.846 -15.845 -1.331 1.00 86.19 191 GLY A O 1
ATOM 1509 N N . THR A 1 192 ? 9.862 -14.362 0.037 1.00 86.50 192 THR A N 1
ATOM 1510 C CA . THR A 1 192 ? 10.107 -15.101 1.291 1.00 86.50 192 THR A CA 1
ATOM 1511 C C . THR A 1 192 ? 9.109 -16.241 1.516 1.00 86.50 192 THR A C 1
ATOM 1513 O O . THR A 1 192 ? 7.981 -16.212 1.040 1.00 86.50 192 THR A O 1
ATOM 1516 N N . TYR A 1 193 ? 9.499 -17.293 2.233 1.00 90.94 193 TYR A N 1
ATOM 1517 C CA . TYR A 1 193 ? 8.622 -18.443 2.448 1.00 90.94 193 TYR A CA 1
ATOM 1518 C C . TYR A 1 193 ? 7.421 -18.118 3.349 1.00 90.94 193 TYR A C 1
ATOM 1520 O O . TYR A 1 193 ? 7.578 -17.611 4.459 1.00 90.94 193 TYR A O 1
ATOM 1528 N N . ASP A 1 194 ? 6.235 -18.564 2.931 1.00 95.12 194 ASP A N 1
ATOM 1529 C CA . ASP A 1 194 ? 5.068 -18.727 3.795 1.00 95.12 194 ASP A CA 1
ATOM 1530 C C . ASP A 1 194 ? 4.529 -20.158 3.674 1.00 95.12 194 ASP A C 1
ATOM 1532 O O . ASP A 1 194 ? 4.535 -20.765 2.604 1.00 95.12 194 ASP A O 1
ATOM 1536 N N . HIS A 1 195 ? 4.069 -20.718 4.791 1.00 95.62 195 HIS A N 1
ATOM 1537 C CA . HIS A 1 195 ? 3.616 -22.108 4.852 1.00 95.62 195 HIS A CA 1
ATOM 1538 C C . HIS A 1 195 ? 2.158 -22.310 4.418 1.00 95.62 195 HIS A C 1
ATOM 1540 O O . HIS A 1 195 ? 1.732 -23.455 4.257 1.00 95.62 195 HIS A O 1
ATOM 1546 N N . VAL A 1 196 ? 1.364 -21.242 4.289 1.00 97.00 196 VAL A N 1
ATOM 1547 C CA . VAL A 1 196 ? -0.041 -21.339 3.886 1.00 97.00 196 VAL A CA 1
ATOM 1548 C C . VAL A 1 196 ? -0.138 -21.214 2.377 1.00 97.00 196 VAL A C 1
ATOM 1550 O O . VAL A 1 196 ? 0.296 -20.232 1.780 1.00 97.00 196 VAL A O 1
ATOM 1553 N N . LEU A 1 197 ? -0.766 -22.214 1.763 1.00 96.50 197 LEU A N 1
ATOM 1554 C CA . LEU A 1 197 ? -1.090 -22.169 0.345 1.00 96.50 197 LEU A CA 1
ATOM 1555 C C . LEU A 1 197 ? -2.090 -21.033 0.075 1.00 96.50 197 LEU A C 1
ATOM 1557 O O . LEU A 1 197 ? -3.121 -20.969 0.757 1.00 96.50 197 LEU A O 1
ATOM 1561 N N . PRO A 1 198 ? -1.826 -20.166 -0.917 1.00 96.38 198 PRO A N 1
ATOM 1562 C CA . PRO A 1 198 ? -2.784 -19.156 -1.335 1.00 96.38 198 PRO A CA 1
ATOM 1563 C C . PRO A 1 198 ? -4.126 -19.775 -1.752 1.00 96.38 198 PRO A C 1
ATOM 1565 O O . PRO A 1 198 ? -4.139 -20.779 -2.472 1.00 96.38 198 PRO A O 1
ATOM 1568 N N . PRO A 1 199 ? -5.265 -19.200 -1.331 1.00 96.94 199 PRO A N 1
ATOM 1569 C CA . PRO A 1 199 ? -6.572 -19.652 -1.780 1.00 96.94 199 PRO A CA 1
ATOM 1570 C C . PRO A 1 199 ? -6.728 -19.537 -3.304 1.00 96.94 199 PRO A C 1
ATOM 1572 O O . PRO A 1 199 ? -6.321 -18.550 -3.914 1.00 96.94 199 PRO A O 1
ATOM 1575 N N . ALA A 1 200 ? -7.361 -20.541 -3.910 1.00 96.31 200 ALA A N 1
ATOM 1576 C CA . ALA A 1 200 ? -7.643 -20.623 -5.349 1.00 96.31 200 ALA A CA 1
ATOM 1577 C C . ALA A 1 200 ? -9.142 -20.412 -5.643 1.00 96.31 200 ALA A C 1
ATOM 1579 O O . ALA A 1 200 ? -9.773 -21.169 -6.377 1.00 96.31 200 ALA A O 1
ATOM 1580 N N . ASN A 1 201 ? -9.749 -19.446 -4.953 1.00 95.50 201 ASN A N 1
ATOM 1581 C CA . ASN A 1 201 ? -11.162 -19.074 -5.079 1.00 95.50 201 ASN A CA 1
ATOM 1582 C C . ASN A 1 201 ? -11.340 -17.566 -5.306 1.00 95.50 201 ASN A C 1
ATOM 1584 O O . ASN A 1 201 ? -12.362 -16.978 -4.947 1.00 95.50 201 ASN A O 1
ATOM 1588 N N . ALA A 1 202 ? -10.301 -16.933 -5.831 1.00 97.06 202 ALA A N 1
ATOM 1589 C CA . ALA A 1 202 ? -10.275 -15.516 -6.095 1.00 97.06 202 ALA A CA 1
ATOM 1590 C C . ALA A 1 202 ? -11.237 -15.187 -7.247 1.00 97.06 202 ALA A C 1
ATOM 1592 O O . ALA A 1 202 ? -11.467 -15.996 -8.141 1.00 97.06 202 ALA A O 1
ATOM 1593 N N . VAL A 1 203 ? -11.843 -14.002 -7.214 1.00 96.62 203 VAL A N 1
ATOM 1594 C CA . VAL A 1 203 ? -12.730 -13.558 -8.296 1.00 96.62 203 VAL A CA 1
ATOM 1595 C C . VAL A 1 203 ? -11.894 -12.780 -9.315 1.00 96.62 203 VAL A C 1
ATOM 1597 O O . VAL A 1 203 ? -11.246 -11.807 -8.904 1.00 96.62 203 VAL A O 1
ATOM 1600 N N . PRO A 1 204 ? -11.920 -13.142 -10.612 1.00 97.81 204 PRO A N 1
ATOM 1601 C CA . PRO A 1 204 ? -11.315 -12.327 -11.659 1.00 97.81 204 PRO A CA 1
ATOM 1602 C C . PRO A 1 204 ? -11.921 -10.914 -11.650 1.00 97.81 204 PRO A C 1
ATOM 1604 O O . PRO A 1 204 ? -13.153 -10.779 -11.669 1.00 97.81 204 PRO A O 1
ATOM 1607 N N . PRO A 1 205 ? -11.107 -9.847 -11.558 1.00 97.62 205 PRO A N 1
ATOM 1608 C CA . PRO A 1 205 ? -11.612 -8.500 -11.302 1.00 97.62 205 PRO A CA 1
ATOM 1609 C C . PRO A 1 205 ? -12.422 -7.919 -12.466 1.00 97.62 205 PRO A C 1
ATOM 1611 O O . PRO A 1 205 ? -13.394 -7.201 -12.229 1.00 97.62 205 PRO A O 1
ATOM 1614 N N . ASP A 1 206 ? -12.052 -8.229 -13.704 1.00 97.06 206 ASP A N 1
ATOM 1615 C CA . ASP A 1 206 ? -12.645 -7.678 -14.920 1.00 97.06 206 ASP A CA 1
ATOM 1616 C C . ASP A 1 206 ? -12.476 -8.641 -16.109 1.00 97.06 206 ASP A C 1
ATOM 1618 O O . ASP A 1 206 ? -12.058 -9.783 -15.939 1.00 97.06 206 ASP A O 1
ATOM 1622 N N . ALA A 1 207 ? -12.865 -8.194 -17.307 1.00 96.56 207 ALA A N 1
ATOM 1623 C CA . ALA A 1 207 ? -12.773 -8.990 -18.529 1.00 96.56 207 ALA A CA 1
ATOM 1624 C C . ALA A 1 207 ? -11.345 -9.110 -19.091 1.00 96.56 207 ALA A C 1
ATOM 1626 O O . ALA A 1 207 ? -11.090 -10.020 -19.871 1.00 96.56 207 ALA A O 1
ATOM 1627 N N . ALA A 1 208 ? -10.428 -8.203 -18.738 1.00 95.88 208 ALA A N 1
ATOM 1628 C CA . ALA A 1 208 ? -9.029 -8.296 -19.155 1.00 95.88 208 ALA A CA 1
ATOM 1629 C C . ALA A 1 208 ? -8.275 -9.352 -18.333 1.00 95.88 208 ALA A C 1
ATOM 1631 O O . ALA A 1 208 ? -7.323 -9.943 -18.825 1.00 95.88 208 ALA A O 1
ATOM 1632 N N . SER A 1 209 ? -8.737 -9.626 -17.113 1.00 95.56 209 SER A N 1
ATOM 1633 C CA . SER A 1 209 ? -8.257 -10.691 -16.229 1.00 95.56 209 SER A CA 1
ATOM 1634 C C . SER A 1 209 ? -8.991 -12.032 -16.401 1.00 95.56 209 SER A C 1
ATOM 1636 O O . SER A 1 209 ? -9.055 -12.817 -15.458 1.00 95.56 209 SER A O 1
ATOM 1638 N N . ASP A 1 210 ? -9.556 -12.301 -17.582 1.00 92.38 210 ASP A N 1
ATOM 1639 C CA . ASP A 1 210 ? -10.163 -13.596 -17.923 1.00 92.38 210 ASP A CA 1
ATOM 1640 C C . ASP A 1 210 ? -9.726 -14.064 -19.332 1.00 92.38 210 ASP A C 1
ATOM 1642 O O . ASP A 1 210 ? -10.369 -13.724 -20.331 1.00 92.38 210 ASP A O 1
ATOM 1646 N N . PRO A 1 211 ? -8.606 -14.807 -19.460 1.00 89.81 211 PRO A N 1
ATOM 1647 C CA . PRO A 1 211 ? -7.627 -15.104 -18.415 1.00 89.81 211 PRO A CA 1
ATOM 1648 C C . PRO A 1 211 ? -6.743 -13.879 -18.133 1.00 89.81 211 PRO A C 1
ATOM 1650 O O . PRO A 1 211 ? -6.583 -13.475 -17.002 1.00 89.81 211 PRO A O 1
ATOM 1653 N N . GLY A 1 212 ? -6.256 -13.188 -19.154 1.00 94.88 212 GLY A N 1
ATOM 1654 C CA . GLY A 1 212 ? -5.240 -12.144 -19.020 1.00 94.88 212 GLY A CA 1
ATOM 1655 C C . GLY A 1 212 ? -3.872 -12.643 -19.463 1.00 94.88 212 GLY A C 1
ATOM 1656 O O . GLY A 1 212 ? -3.761 -13.650 -20.173 1.00 94.88 212 GLY A O 1
ATOM 1657 N N . ASP A 1 213 ? -2.826 -11.911 -19.101 1.00 95.31 213 ASP A N 1
ATOM 1658 C CA . ASP A 1 213 ? -1.474 -12.166 -19.575 1.00 95.31 213 ASP A CA 1
ATOM 1659 C C . ASP A 1 213 ? -0.970 -13.538 -19.127 1.00 95.31 213 ASP A C 1
ATOM 1661 O O . ASP A 1 213 ? -1.306 -14.059 -18.061 1.00 95.31 213 ASP A O 1
ATOM 1665 N N . GLN A 1 214 ? -0.157 -14.152 -19.988 1.00 94.12 214 GLN A N 1
ATOM 1666 C CA . GLN A 1 214 ? 0.411 -15.488 -19.775 1.00 94.12 214 GLN A CA 1
ATOM 1667 C C . GLN A 1 214 ? -0.645 -16.579 -19.489 1.00 94.12 214 GLN A C 1
ATOM 1669 O O . GLN A 1 214 ? -0.312 -17.637 -18.959 1.00 94.12 214 GLN A O 1
ATOM 1674 N N . ASN A 1 215 ? -1.910 -16.350 -19.875 1.00 95.81 215 ASN A N 1
ATOM 1675 C CA . ASN A 1 215 ? -3.033 -17.264 -19.655 1.00 95.81 215 ASN A CA 1
ATOM 1676 C C . ASN A 1 215 ? -3.292 -17.577 -18.162 1.00 95.81 215 ASN A C 1
ATOM 1678 O O . ASN A 1 215 ? -3.805 -18.646 -17.826 1.00 95.81 215 ASN A O 1
ATOM 1682 N N . PHE A 1 216 ? -2.920 -16.665 -17.261 1.00 96.88 216 PHE A N 1
ATOM 1683 C CA . PHE A 1 216 ? -3.233 -16.754 -15.833 1.00 96.88 216 PHE A CA 1
ATOM 1684 C C . PHE A 1 216 ? -4.688 -16.349 -15.591 1.00 96.88 216 PHE A C 1
ATOM 1686 O O . PHE A 1 216 ? -5.077 -15.330 -16.110 1.00 96.88 216 PHE A O 1
ATOM 1693 N N . GLY A 1 217 ? -5.493 -17.084 -14.818 1.00 96.75 217 GLY A N 1
ATOM 1694 C CA . GLY A 1 217 ? -6.948 -16.843 -14.724 1.00 96.75 217 GLY A CA 1
ATOM 1695 C C . GLY A 1 217 ? -7.425 -15.824 -13.680 1.00 96.75 217 GLY A C 1
ATOM 1696 O O . GLY A 1 217 ? -8.626 -15.619 -13.559 1.00 96.75 217 GLY A O 1
ATOM 1697 N N . PHE A 1 218 ? -6.529 -15.237 -12.872 1.00 97.62 218 PHE A N 1
ATOM 1698 C CA . PHE A 1 218 ? -6.871 -14.353 -11.734 1.00 97.62 218 PHE A CA 1
ATOM 1699 C C . PHE A 1 218 ? -7.876 -14.942 -10.723 1.00 97.62 218 PHE A C 1
ATOM 1701 O O . PHE A 1 218 ? -8.487 -14.220 -9.929 1.00 97.62 218 PHE A O 1
ATOM 1708 N N . ASP A 1 219 ? -7.990 -16.268 -10.707 1.00 96.12 219 ASP A N 1
ATOM 1709 C CA . ASP A 1 219 ? -8.833 -17.067 -9.820 1.00 96.12 219 ASP A CA 1
ATOM 1710 C C . ASP A 1 219 ? -8.093 -17.542 -8.557 1.00 96.12 219 ASP A C 1
ATOM 1712 O O . ASP A 1 219 ? -8.635 -18.272 -7.726 1.00 96.12 219 ASP A O 1
ATOM 1716 N N . SER A 1 220 ? -6.855 -17.081 -8.372 1.00 96.31 220 SER A N 1
ATOM 1717 C CA . SER A 1 220 ? -6.000 -17.401 -7.231 1.00 96.31 220 SER A CA 1
ATOM 1718 C C . SER A 1 220 ? -5.425 -16.141 -6.590 1.00 96.31 220 SER A C 1
ATOM 1720 O O . SER A 1 220 ? -5.095 -15.171 -7.274 1.00 96.31 220 SER A O 1
ATOM 1722 N N . PHE A 1 221 ? -5.304 -16.163 -5.264 1.00 98.06 221 PHE A N 1
ATOM 1723 C CA . PHE A 1 221 ? -4.581 -15.146 -4.506 1.00 98.06 221 PHE A CA 1
ATOM 1724 C C . PHE A 1 221 ? -3.065 -15.402 -4.573 1.00 98.06 221 PHE A C 1
ATOM 1726 O O . PHE A 1 221 ? -2.609 -16.480 -4.959 1.00 98.06 221 PHE A O 1
ATOM 1733 N N . GLY A 1 222 ? -2.276 -14.401 -4.194 1.00 97.38 222 GLY A N 1
ATOM 1734 C CA . GLY A 1 222 ? -0.844 -14.526 -3.950 1.00 97.38 222 GLY A CA 1
ATOM 1735 C C . GLY A 1 222 ? -0.516 -14.968 -2.524 1.00 97.38 222 GLY A C 1
ATOM 1736 O O . GLY A 1 222 ? -1.396 -15.275 -1.722 1.00 97.38 222 GLY A O 1
ATOM 1737 N N . VAL A 1 223 ? 0.778 -15.005 -2.209 1.00 97.44 223 VAL A N 1
ATOM 1738 C CA . VAL A 1 223 ? 1.290 -15.361 -0.876 1.00 97.44 223 VAL A CA 1
ATOM 1739 C C . VAL A 1 223 ? 0.746 -14.401 0.188 1.00 97.44 223 VAL A C 1
ATOM 1741 O O . VAL A 1 223 ? 0.420 -13.247 -0.106 1.00 97.44 223 VAL A O 1
ATOM 1744 N N . ARG A 1 224 ? 0.611 -14.881 1.433 1.00 97.88 224 ARG A N 1
ATOM 1745 C CA . ARG A 1 224 ? 0.244 -14.010 2.553 1.00 97.88 224 ARG A CA 1
ATOM 1746 C C . ARG A 1 224 ? 1.256 -12.887 2.725 1.00 97.88 224 ARG A C 1
ATOM 1748 O O . ARG A 1 224 ? 2.458 -13.099 2.607 1.00 97.88 224 ARG A O 1
ATOM 1755 N N . VAL A 1 225 ? 0.745 -11.718 3.075 1.00 97.75 225 VAL A N 1
ATOM 1756 C CA . VAL A 1 225 ? 1.542 -10.541 3.417 1.00 97.75 225 VAL A CA 1
ATOM 1757 C C . VAL A 1 225 ? 1.100 -10.023 4.781 1.00 97.75 225 VAL A C 1
ATOM 1759 O O . VAL A 1 225 ? -0.073 -10.179 5.137 1.00 97.75 225 VAL A O 1
ATOM 1762 N N . PRO A 1 226 ? 1.994 -9.417 5.581 1.00 97.19 226 PRO A N 1
ATOM 1763 C CA . PRO A 1 226 ? 1.591 -8.875 6.868 1.00 97.19 226 PRO A CA 1
ATOM 1764 C C . PRO A 1 226 ? 0.487 -7.821 6.708 1.00 97.19 226 PRO A C 1
ATOM 1766 O O . PRO A 1 226 ? 0.518 -6.997 5.791 1.00 97.19 226 PRO A O 1
ATOM 1769 N N . ALA A 1 227 ? -0.482 -7.833 7.621 1.00 98.44 227 ALA A N 1
ATOM 1770 C CA . ALA A 1 227 ? -1.517 -6.811 7.699 1.00 98.44 227 ALA A CA 1
ATOM 1771 C C . ALA A 1 227 ? -1.845 -6.496 9.160 1.00 98.44 227 ALA A C 1
ATOM 1773 O O . ALA A 1 227 ? -2.378 -7.335 9.890 1.00 98.44 227 ALA A O 1
ATOM 1774 N N . VAL A 1 228 ? -1.518 -5.276 9.578 1.00 98.88 228 VAL A N 1
ATOM 1775 C CA . VAL A 1 228 ? -1.777 -4.750 10.922 1.00 98.88 228 VAL A CA 1
ATOM 1776 C C . VAL A 1 228 ? -2.745 -3.582 10.800 1.00 98.88 228 VAL A C 1
ATOM 1778 O O . VAL A 1 228 ? -2.537 -2.674 9.996 1.00 98.88 228 VAL A O 1
ATOM 1781 N N . VAL A 1 229 ? -3.812 -3.608 11.595 1.00 98.88 229 VAL A N 1
ATOM 1782 C CA . VAL A 1 229 ? -4.854 -2.580 11.591 1.00 98.88 229 VAL A CA 1
ATOM 1783 C C . VAL A 1 229 ? -4.895 -1.921 12.962 1.00 98.88 229 VAL A C 1
ATOM 1785 O O . VAL A 1 229 ? -5.027 -2.587 13.989 1.00 98.88 229 VAL A O 1
ATOM 1788 N N . VAL A 1 230 ? -4.746 -0.601 12.967 1.00 98.81 230 VAL A N 1
ATOM 1789 C CA . VAL A 1 230 ? -4.513 0.219 14.155 1.00 98.81 230 VAL A CA 1
ATOM 1790 C C . VAL A 1 230 ? -5.592 1.289 14.240 1.00 98.81 230 VAL A C 1
ATOM 1792 O O . VAL A 1 230 ? -5.743 2.108 13.338 1.00 98.81 230 VAL A O 1
ATOM 1795 N N . SER A 1 231 ? -6.354 1.278 15.329 1.00 98.56 231 SER A N 1
ATOM 1796 C CA . SER A 1 231 ? -7.392 2.271 15.610 1.00 98.56 231 SER A CA 1
ATOM 1797 C C . SER A 1 231 ? -7.749 2.231 17.095 1.00 98.56 231 SER A C 1
ATOM 1799 O O . SER A 1 231 ? -7.753 1.141 17.680 1.00 98.56 231 SER A O 1
ATOM 1801 N N . PRO A 1 232 ? -8.105 3.365 17.719 1.00 98.25 232 PRO A N 1
ATOM 1802 C CA . PRO A 1 232 ? -8.571 3.367 19.102 1.00 98.25 232 PRO A CA 1
ATOM 1803 C C . PRO A 1 232 ? -9.895 2.605 19.295 1.00 98.25 232 PRO A C 1
ATOM 1805 O O . PRO A 1 232 ? -10.232 2.271 20.427 1.00 98.25 232 PRO A O 1
ATOM 1808 N N . TYR A 1 233 ? -10.621 2.273 18.223 1.00 98.62 233 TYR A N 1
ATOM 1809 C CA . TYR A 1 233 ? -11.849 1.467 18.275 1.00 98.62 233 TYR A CA 1
ATOM 1810 C C . TYR A 1 233 ? -11.621 -0.051 18.191 1.00 98.62 233 TYR A C 1
ATOM 1812 O O . TYR A 1 233 ? -12.577 -0.822 18.108 1.00 98.62 233 TYR A O 1
ATOM 1820 N N . ILE A 1 234 ? -10.363 -0.499 18.210 1.00 98.56 234 ILE A N 1
ATOM 1821 C CA . ILE A 1 234 ? -9.992 -1.916 18.138 1.00 98.56 234 ILE A CA 1
ATOM 1822 C C . ILE A 1 234 ? -9.555 -2.408 19.520 1.00 98.56 234 ILE A C 1
ATOM 1824 O O . ILE A 1 234 ? -8.729 -1.779 20.190 1.00 98.56 234 ILE A O 1
ATOM 1828 N N . ALA A 1 235 ? -10.069 -3.565 19.942 1.00 97.62 235 ALA A N 1
ATOM 1829 C CA . ALA A 1 235 ? -9.622 -4.232 21.162 1.00 97.62 235 ALA A CA 1
ATOM 1830 C C . ALA A 1 235 ? -8.162 -4.731 21.028 1.00 97.62 235 ALA A C 1
ATOM 1832 O O . ALA A 1 235 ? -7.796 -5.258 19.973 1.00 97.62 235 ALA A O 1
ATOM 1833 N N . PRO A 1 236 ? -7.313 -4.605 22.068 1.00 97.31 236 PRO A N 1
ATOM 1834 C CA . PRO A 1 236 ? -5.935 -5.085 21.999 1.00 97.31 236 PRO A CA 1
ATOM 1835 C C . PRO A 1 236 ? -5.849 -6.603 21.811 1.00 97.31 236 PRO A C 1
ATOM 1837 O O . PRO A 1 236 ? -6.659 -7.352 22.355 1.00 97.31 236 PRO A O 1
ATOM 1840 N N . GLY A 1 237 ? -4.828 -7.059 21.083 1.00 97.50 237 GLY A N 1
ATOM 1841 C CA . GLY A 1 237 ? -4.569 -8.480 20.840 1.00 97.50 237 GLY A CA 1
ATOM 1842 C C . GLY A 1 237 ? -5.553 -9.143 19.875 1.00 97.50 237 GLY A C 1
ATOM 1843 O O . GLY A 1 237 ? -5.697 -10.365 19.896 1.00 97.50 237 GLY A O 1
ATOM 1844 N N . THR A 1 238 ? -6.239 -8.360 19.042 1.00 98.56 238 THR A N 1
ATOM 1845 C CA . THR A 1 238 ? -7.209 -8.876 18.076 1.00 98.56 238 THR A CA 1
ATOM 1846 C C . THR A 1 238 ? -6.489 -9.612 16.946 1.00 98.56 238 THR A C 1
ATOM 1848 O O . THR A 1 238 ? -5.647 -9.055 16.247 1.00 98.56 238 THR A O 1
ATOM 1851 N N . VAL A 1 239 ? -6.852 -10.871 16.716 1.00 98.44 239 VAL A N 1
ATOM 1852 C CA . VAL A 1 239 ? -6.483 -11.593 15.491 1.00 98.44 239 VAL A CA 1
ATOM 1853 C C . VAL A 1 239 ? -7.732 -11.718 14.642 1.00 98.44 239 VAL A C 1
ATOM 1855 O O . VAL A 1 239 ? -8.748 -12.219 15.127 1.00 98.44 239 VAL A O 1
ATOM 1858 N N . PHE A 1 240 ? -7.672 -11.269 13.391 1.00 98.38 240 PHE A N 1
ATOM 1859 C CA . PHE A 1 240 ? -8.843 -11.249 12.520 1.00 98.38 240 PHE A CA 1
ATOM 1860 C C . PHE A 1 240 ? -8.624 -12.005 11.214 1.00 98.38 240 PHE A C 1
ATOM 1862 O O . PHE A 1 240 ? -7.521 -12.079 10.681 1.00 98.38 240 PHE A O 1
ATOM 1869 N N . ARG A 1 241 ? -9.716 -12.578 10.709 1.00 97.56 241 ARG A N 1
ATOM 1870 C CA . ARG A 1 241 ? -9.818 -13.277 9.425 1.00 97.56 241 ARG A CA 1
ATOM 1871 C C . ARG A 1 241 ? -11.190 -12.979 8.837 1.00 97.56 241 ARG A C 1
ATOM 1873 O O . ARG A 1 241 ? -12.098 -12.593 9.574 1.00 97.56 241 ARG A O 1
ATOM 1880 N N . SER A 1 242 ? -11.347 -13.155 7.529 1.00 96.50 242 SER A N 1
ATOM 1881 C CA . SER A 1 242 ? -12.668 -13.032 6.911 1.00 96.50 242 SER A CA 1
ATOM 1882 C C . SER A 1 242 ? -13.605 -14.094 7.487 1.00 96.50 242 SER A C 1
ATOM 1884 O O . SER A 1 242 ? -13.200 -15.241 7.678 1.00 96.50 242 SER A O 1
ATOM 1886 N N . SER A 1 243 ? -14.851 -13.720 7.773 1.00 92.81 243 SER A N 1
ATOM 1887 C CA . SER A 1 243 ? -15.898 -14.664 8.184 1.00 92.81 243 SER A CA 1
ATOM 1888 C C . SER A 1 243 ? -16.543 -15.389 6.996 1.00 92.81 243 SER A C 1
ATOM 1890 O O . SER A 1 243 ? -17.284 -16.350 7.196 1.00 92.81 243 SER A O 1
ATOM 1892 N N . GLY A 1 244 ? -16.282 -14.923 5.770 1.00 92.56 244 GLY A N 1
ATOM 1893 C CA . GLY A 1 244 ? -16.795 -15.494 4.528 1.00 92.56 244 GLY A CA 1
ATOM 1894 C C . GLY A 1 244 ? -15.762 -16.331 3.772 1.00 92.56 244 GLY A C 1
ATOM 1895 O O . GLY A 1 244 ? -14.646 -16.556 4.231 1.00 92.56 244 GLY A O 1
ATOM 1896 N N . ALA A 1 245 ? -16.144 -16.777 2.571 1.00 92.56 245 ALA A N 1
ATOM 1897 C CA . ALA A 1 245 ? -15.274 -17.573 1.701 1.00 92.56 245 ALA A CA 1
ATOM 1898 C C . ALA A 1 245 ? -14.121 -16.762 1.081 1.00 92.56 245 ALA A C 1
ATOM 1900 O O . ALA A 1 245 ? -13.069 -17.324 0.783 1.00 92.56 245 ALA A O 1
ATOM 1901 N N . THR A 1 246 ? -14.311 -15.456 0.877 1.00 96.69 246 THR A N 1
ATOM 1902 C CA . THR A 1 246 ? -13.279 -14.563 0.337 1.00 96.69 246 THR A CA 1
ATOM 1903 C C . THR A 1 246 ? -12.365 -14.096 1.472 1.00 96.69 246 THR A C 1
ATOM 1905 O O . THR A 1 246 ? -12.874 -13.463 2.403 1.00 96.69 246 THR A O 1
ATOM 1908 N N . PRO A 1 247 ? -11.050 -14.372 1.438 1.00 97.75 247 PRO A N 1
ATOM 1909 C CA . PRO A 1 247 ? -10.108 -13.842 2.422 1.00 97.75 247 PRO A CA 1
ATOM 1910 C C . PRO A 1 247 ? -9.901 -12.325 2.251 1.00 97.75 247 PRO A C 1
ATOM 1912 O O . PRO A 1 247 ? -10.414 -11.715 1.313 1.00 97.75 247 PRO A O 1
ATOM 1915 N N . TYR A 1 248 ? -9.139 -11.713 3.159 1.00 98.69 248 TYR A N 1
ATOM 1916 C CA . TYR A 1 248 ? -8.686 -10.332 2.982 1.00 98.69 248 TYR A CA 1
ATOM 1917 C C . TYR A 1 248 ? -7.567 -10.271 1.928 1.00 98.69 248 TYR A C 1
ATOM 1919 O O . TYR A 1 248 ? -6.642 -11.083 1.958 1.00 98.69 248 TYR A O 1
ATOM 1927 N N . ASP A 1 249 ? -7.630 -9.286 1.035 1.00 98.69 249 ASP A N 1
ATOM 1928 C CA . ASP A 1 249 ? -6.525 -8.865 0.165 1.00 98.69 249 ASP A CA 1
ATOM 1929 C C . ASP A 1 249 ? -6.505 -7.330 0.058 1.00 98.69 249 ASP A C 1
ATOM 1931 O O . ASP A 1 249 ? -7.285 -6.642 0.720 1.00 98.69 249 ASP A O 1
ATOM 1935 N N . HIS A 1 250 ? -5.630 -6.742 -0.763 1.00 98.62 250 HIS A N 1
ATOM 1936 C CA . HIS A 1 250 ? -5.556 -5.275 -0.872 1.00 98.62 250 HIS A CA 1
ATOM 1937 C C . HIS A 1 250 ? -6.866 -4.606 -1.307 1.00 98.62 250 HIS A C 1
ATOM 1939 O O . HIS A 1 250 ? -7.095 -3.443 -0.974 1.00 98.62 250 HIS A O 1
ATOM 1945 N N . THR A 1 251 ? -7.759 -5.322 -1.994 1.00 98.75 251 THR A N 1
ATOM 1946 C CA . THR A 1 251 ? -9.059 -4.774 -2.397 1.00 98.75 251 THR A CA 1
ATOM 1947 C C . THR A 1 251 ? -10.023 -4.612 -1.220 1.00 98.75 251 THR A C 1
ATOM 1949 O O . THR A 1 251 ? -10.964 -3.823 -1.316 1.00 98.75 251 THR A O 1
ATOM 1952 N N . SER A 1 252 ? -9.746 -5.226 -0.064 1.00 98.81 252 SER A N 1
ATOM 1953 C CA . SER A 1 252 ? -10.463 -4.964 1.190 1.00 98.81 252 SER A CA 1
ATOM 1954 C C . SER A 1 252 ? -10.319 -3.521 1.679 1.00 98.81 252 SER A C 1
ATOM 1956 O O . SER A 1 252 ? -11.227 -3.007 2.336 1.00 98.81 252 SER A O 1
ATOM 1958 N N . ILE A 1 253 ? -9.229 -2.827 1.327 1.00 98.81 253 ILE A N 1
ATOM 1959 C CA . ILE A 1 253 ? -9.074 -1.386 1.591 1.00 98.81 253 ILE A CA 1
ATOM 1960 C C . ILE A 1 253 ? -10.113 -0.608 0.772 1.00 98.81 253 ILE A C 1
ATOM 1962 O O . ILE A 1 253 ? -10.841 0.226 1.307 1.00 98.81 253 ILE A O 1
ATOM 1966 N N . LEU A 1 254 ? -10.244 -0.942 -0.513 1.00 98.88 254 LEU A N 1
ATOM 1967 C CA . LEU A 1 254 ? -11.186 -0.307 -1.436 1.00 98.88 254 LEU A CA 1
ATOM 1968 C C . LEU A 1 254 ? -12.645 -0.593 -1.061 1.00 98.88 254 LEU A C 1
ATOM 1970 O O . LEU A 1 254 ? -13.471 0.316 -1.083 1.00 98.88 254 LEU A O 1
ATOM 1974 N N . ALA A 1 255 ? -12.960 -1.832 -0.675 1.00 98.75 255 ALA A N 1
ATOM 1975 C CA . ALA A 1 255 ? -14.288 -2.205 -0.193 1.00 98.75 255 ALA A CA 1
ATOM 1976 C C . ALA A 1 255 ? -14.648 -1.476 1.112 1.00 98.75 255 ALA A C 1
ATOM 1978 O O . ALA A 1 255 ? -15.777 -1.019 1.272 1.00 98.75 255 ALA A O 1
ATOM 1979 N N . THR A 1 256 ? -13.677 -1.299 2.013 1.00 98.75 256 THR A N 1
ATOM 1980 C CA . THR A 1 256 ? -13.872 -0.519 3.243 1.00 98.75 256 THR A CA 1
ATOM 1981 C C . THR A 1 256 ? -14.154 0.951 2.932 1.00 98.75 256 THR A C 1
ATOM 1983 O O . THR A 1 256 ? -15.089 1.508 3.496 1.00 98.75 256 THR A O 1
ATOM 1986 N N . LEU A 1 257 ? -13.410 1.570 2.005 1.00 98.56 257 LEU A N 1
ATOM 1987 C CA . LEU A 1 257 ? -13.660 2.954 1.577 1.00 98.56 257 LEU A CA 1
ATOM 1988 C C . LEU A 1 257 ? -15.034 3.124 0.925 1.00 98.56 257 LEU A C 1
ATOM 1990 O O . LEU A 1 257 ? -15.732 4.086 1.234 1.00 98.56 257 LEU A O 1
ATOM 1994 N N . ARG A 1 258 ? -15.425 2.187 0.050 1.00 98.69 258 ARG A N 1
ATOM 1995 C CA . ARG A 1 258 ? -16.746 2.172 -0.592 1.00 98.69 258 ARG A CA 1
ATOM 1996 C C . ARG A 1 258 ? -17.855 2.244 0.450 1.00 98.69 258 ARG A C 1
ATOM 1998 O O . ARG A 1 258 ? -18.720 3.108 0.349 1.00 98.69 258 ARG A O 1
ATOM 2005 N N . ASP A 1 259 ? -17.811 1.354 1.437 1.00 98.50 259 ASP A N 1
ATOM 2006 C CA . ASP A 1 259 ? -18.871 1.244 2.438 1.00 98.50 259 ASP A CA 1
ATOM 2007 C C . ASP A 1 259 ? -18.835 2.422 3.421 1.00 98.50 259 ASP A C 1
ATOM 2009 O O . ASP A 1 259 ? -19.878 2.993 3.729 1.00 98.50 259 ASP A O 1
ATOM 2013 N N . TRP A 1 260 ? -17.643 2.837 3.865 1.00 98.31 260 TRP A N 1
ATOM 2014 C CA . TRP A 1 260 ? -17.472 3.950 4.805 1.00 98.31 260 TRP A CA 1
ATOM 2015 C C . TRP A 1 260 ? -17.944 5.293 4.235 1.00 98.31 260 TRP A C 1
ATOM 2017 O O . TRP A 1 260 ? -18.607 6.056 4.933 1.00 98.31 260 TRP A O 1
ATOM 2027 N N . LEU A 1 261 ? -17.635 5.573 2.966 1.00 98.31 261 LEU A N 1
ATOM 2028 C CA . LEU A 1 261 ? -18.026 6.814 2.289 1.00 98.31 261 LEU A CA 1
ATOM 2029 C C . LEU A 1 261 ? -19.395 6.720 1.596 1.00 98.31 261 LEU A C 1
ATOM 2031 O O . LEU A 1 261 ? -19.845 7.703 1.012 1.00 98.31 261 LEU A O 1
ATOM 2035 N N . GLY A 1 262 ? -20.055 5.557 1.635 1.00 98.19 262 GLY A N 1
ATOM 2036 C CA . GLY A 1 262 ? -21.346 5.342 0.979 1.00 98.19 262 GLY A CA 1
ATOM 2037 C C . GLY A 1 262 ? -21.294 5.480 -0.548 1.00 98.19 262 GLY A C 1
ATOM 2038 O O . GLY A 1 262 ? -22.252 5.959 -1.152 1.00 98.19 262 GLY A O 1
ATOM 2039 N N . ILE A 1 263 ? -20.181 5.092 -1.180 1.00 98.44 263 ILE A N 1
ATOM 2040 C CA . ILE A 1 263 ? -19.985 5.218 -2.632 1.00 98.44 263 ILE A CA 1
ATOM 2041 C C . ILE A 1 263 ? -20.879 4.202 -3.351 1.00 98.44 263 ILE A C 1
ATOM 2043 O O . ILE A 1 263 ? -20.754 2.989 -3.157 1.00 98.44 263 ILE A O 1
ATOM 2047 N N . GLY A 1 264 ? -21.774 4.696 -4.210 1.00 97.44 264 GLY A N 1
ATOM 2048 C CA . GLY A 1 264 ? -22.679 3.862 -4.996 1.00 97.44 264 GLY A CA 1
ATOM 2049 C C . GLY A 1 264 ? -21.936 2.954 -5.979 1.00 97.44 264 GLY A C 1
ATOM 2050 O O . GLY A 1 264 ? -20.880 3.301 -6.503 1.00 97.44 264 GLY A O 1
ATOM 2051 N N . ALA A 1 265 ? -22.512 1.788 -6.285 1.00 95.06 265 ALA A N 1
ATOM 2052 C CA . ALA A 1 265 ? -21.889 0.808 -7.183 1.00 95.06 265 ALA A CA 1
ATOM 2053 C C . ALA A 1 265 ? -21.590 1.355 -8.594 1.00 95.06 265 ALA A C 1
ATOM 2055 O O . ALA A 1 265 ? -20.664 0.877 -9.240 1.00 95.06 265 ALA A O 1
ATOM 2056 N N . ALA A 1 266 ? -22.359 2.344 -9.063 1.00 95.81 266 ALA A N 1
ATOM 2057 C CA . ALA A 1 266 ? -22.138 2.999 -10.354 1.00 95.81 266 ALA A CA 1
ATOM 2058 C C . ALA A 1 266 ? -20.948 3.978 -10.347 1.00 95.81 266 ALA A C 1
ATOM 2060 O O . ALA A 1 266 ? -20.342 4.195 -11.393 1.00 95.81 266 ALA A O 1
ATOM 2061 N N . ASP A 1 267 ? -20.613 4.542 -9.183 1.00 97.44 267 ASP A N 1
ATOM 2062 C CA . ASP A 1 267 ? -19.534 5.525 -9.017 1.00 97.44 267 ASP A CA 1
ATOM 2063 C C . ASP A 1 267 ? -18.213 4.864 -8.587 1.00 97.44 267 ASP A C 1
ATOM 2065 O O . ASP A 1 267 ? -17.121 5.392 -8.832 1.00 97.44 267 ASP A O 1
ATOM 2069 N N . MET A 1 268 ? -18.312 3.689 -7.955 1.00 98.00 268 MET A N 1
ATOM 2070 C CA . MET A 1 268 ? -17.181 2.879 -7.517 1.00 98.00 268 MET A CA 1
ATOM 2071 C C . MET A 1 268 ? -16.453 2.212 -8.696 1.00 98.00 268 MET A C 1
ATOM 2073 O O . MET A 1 268 ? -16.956 2.096 -9.811 1.00 98.00 268 MET A O 1
ATOM 2077 N N . LEU A 1 269 ? -15.235 1.737 -8.434 1.00 98.00 269 LEU A N 1
ATOM 2078 C CA . LEU A 1 269 ? -14.479 0.884 -9.350 1.00 98.00 269 LEU A CA 1
ATOM 2079 C C . LEU A 1 269 ? -15.303 -0.353 -9.748 1.00 98.00 269 LEU A C 1
ATOM 2081 O O . LEU A 1 269 ? -15.834 -1.048 -8.884 1.00 98.00 269 LEU A O 1
ATOM 2085 N N . SER A 1 270 ? -15.347 -0.672 -11.044 1.00 96.25 270 SER A N 1
ATOM 2086 C CA . SER A 1 270 ? -16.131 -1.785 -11.610 1.00 96.25 270 SER A CA 1
ATOM 2087 C C . SER A 1 270 ? -15.567 -3.181 -11.312 1.00 96.25 270 SER A C 1
ATOM 2089 O O . SER A 1 270 ? -16.101 -4.181 -11.796 1.00 96.25 270 SER A O 1
ATOM 2091 N N . SER A 1 271 ? -14.489 -3.262 -10.530 1.00 97.94 271 SER A N 1
ATOM 2092 C CA . SER A 1 271 ? -13.827 -4.516 -10.190 1.00 97.94 271 SER A CA 1
ATOM 2093 C C . SER A 1 271 ? -14.746 -5.435 -9.383 1.00 97.94 271 SER A C 1
ATOM 2095 O O . SER A 1 271 ? -15.161 -5.122 -8.261 1.00 97.94 271 SER A O 1
ATOM 2097 N N . LYS A 1 272 ? -14.986 -6.638 -9.914 1.00 97.94 272 LYS A N 1
ATOM 2098 C CA . LYS A 1 272 ? -15.687 -7.716 -9.202 1.00 97.94 272 LYS A CA 1
ATOM 2099 C C . LYS A 1 272 ? -14.931 -8.150 -7.944 1.00 97.94 272 LYS A C 1
ATOM 2101 O O . LYS A 1 272 ? -15.554 -8.590 -6.981 1.00 97.94 272 LYS A O 1
ATOM 2106 N N . ARG A 1 273 ? -13.602 -7.988 -7.930 1.00 97.38 273 ARG A N 1
ATOM 2107 C CA . ARG A 1 273 ? -12.751 -8.297 -6.776 1.00 97.38 273 ARG A CA 1
ATOM 2108 C C . ARG A 1 273 ? -13.035 -7.348 -5.613 1.00 97.38 273 ARG A C 1
ATOM 2110 O O . ARG A 1 273 ? -13.266 -7.815 -4.505 1.00 97.38 273 ARG A O 1
ATOM 2117 N N . VAL A 1 274 ? -13.164 -6.046 -5.889 1.00 98.44 274 VAL A N 1
ATOM 2118 C CA . VAL A 1 274 ? -13.584 -5.040 -4.892 1.00 98.44 274 VAL A CA 1
ATOM 2119 C C . VAL A 1 274 ? -15.003 -5.315 -4.387 1.0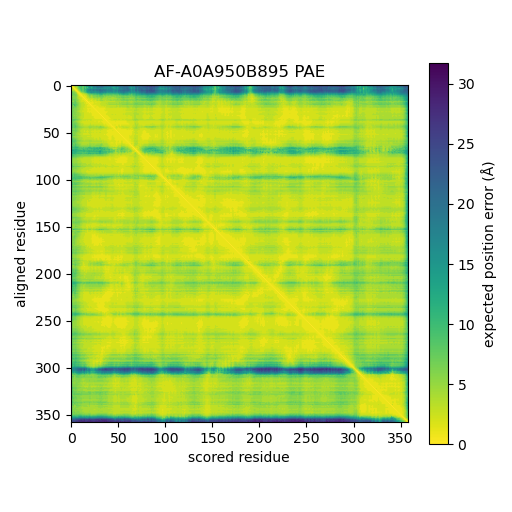0 98.44 274 VAL A C 1
ATOM 2121 O O . VAL A 1 274 ? -15.277 -5.173 -3.196 1.00 98.44 274 VAL A O 1
ATOM 2124 N N . ALA A 1 275 ? -15.920 -5.722 -5.269 1.00 97.50 275 ALA A N 1
ATOM 2125 C CA . ALA A 1 275 ? -17.288 -6.067 -4.878 1.00 97.50 275 ALA A CA 1
ATOM 2126 C C . ALA A 1 275 ? -17.353 -7.284 -3.933 1.00 97.50 275 ALA A C 1
ATOM 2128 O O . ALA A 1 275 ? -18.190 -7.307 -3.034 1.00 97.50 275 ALA A O 1
ATOM 2129 N N . ALA A 1 276 ? -16.467 -8.268 -4.114 1.00 96.94 276 ALA A N 1
ATOM 2130 C CA . ALA A 1 276 ? -16.433 -9.503 -3.330 1.00 96.94 276 ALA A CA 1
ATOM 2131 C C . ALA A 1 276 ? -15.596 -9.421 -2.037 1.00 96.94 276 ALA A C 1
ATOM 2133 O O . ALA A 1 276 ? -15.670 -10.336 -1.212 1.00 96.94 276 ALA A O 1
ATOM 2134 N N . ALA A 1 277 ? -14.774 -8.382 -1.874 1.00 98.19 277 ALA A N 1
ATOM 2135 C CA . ALA A 1 277 ? -13.814 -8.291 -0.781 1.00 98.19 277 ALA A CA 1
ATOM 2136 C C . ALA A 1 277 ? -14.479 -7.995 0.579 1.00 98.19 277 ALA A C 1
ATOM 2138 O O . ALA A 1 277 ? -15.388 -7.161 0.654 1.00 98.19 277 ALA A O 1
ATOM 2139 N N . PRO A 1 278 ? -14.008 -8.623 1.676 1.00 98.31 278 PRO A N 1
ATOM 2140 C CA . PRO A 1 278 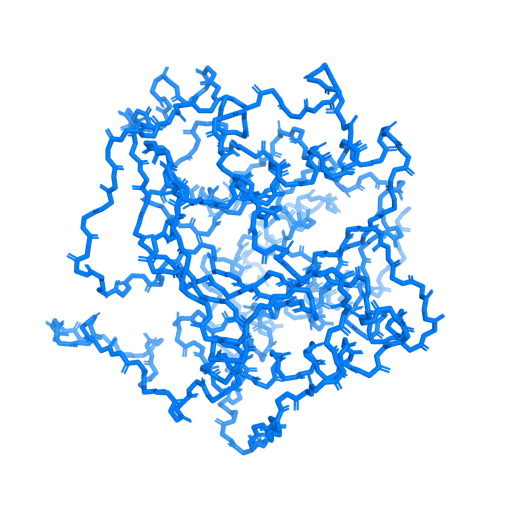? -14.461 -8.290 3.024 1.00 98.31 278 PRO A CA 1
ATOM 2141 C C . PRO A 1 278 ? -13.991 -6.886 3.431 1.00 98.31 278 PRO A C 1
ATOM 2143 O O . PRO A 1 278 ? -12.936 -6.425 2.986 1.00 98.31 278 PRO A O 1
ATOM 2146 N N . THR A 1 279 ? -14.742 -6.220 4.312 1.00 98.31 279 THR A N 1
ATOM 2147 C CA . THR A 1 279 ? -14.387 -4.895 4.851 1.00 98.31 279 THR A CA 1
ATOM 2148 C C . THR A 1 279 ? -13.764 -4.977 6.243 1.00 98.31 279 THR A C 1
ATOM 2150 O O . THR A 1 279 ? -13.828 -6.005 6.924 1.00 98.31 279 THR A O 1
ATOM 2153 N N . LEU A 1 280 ? -13.133 -3.879 6.669 1.00 98.56 280 LEU A N 1
ATOM 2154 C CA . LEU A 1 280 ? -12.493 -3.746 7.983 1.00 98.56 280 LEU A CA 1
ATOM 2155 C C . LEU A 1 280 ? -13.433 -3.209 9.067 1.00 98.56 280 LEU A C 1
ATOM 2157 O O . LEU A 1 280 ? -13.060 -3.208 10.237 1.00 98.56 280 LEU A O 1
ATOM 2161 N N . ALA A 1 281 ? -14.650 -2.791 8.707 1.00 97.31 281 ALA A N 1
ATOM 2162 C CA . ALA A 1 281 ? -15.632 -2.268 9.656 1.00 97.31 281 ALA A CA 1
ATOM 2163 C C . ALA A 1 281 ? -15.892 -3.203 10.859 1.00 97.31 281 ALA A C 1
ATOM 2165 O O . ALA A 1 281 ? -15.944 -2.695 11.978 1.00 97.31 281 ALA A O 1
ATOM 2166 N N . PRO A 1 282 ? -15.954 -4.547 10.705 1.00 97.19 282 PRO A N 1
ATOM 2167 C CA . PRO A 1 282 ? -16.138 -5.453 11.841 1.00 97.19 282 PRO A CA 1
ATOM 2168 C C . PRO A 1 282 ? -15.021 -5.424 12.897 1.00 97.19 282 PRO A C 1
ATOM 2170 O O . PRO A 1 282 ? -15.208 -5.981 13.974 1.00 97.19 282 PRO A O 1
ATOM 2173 N N . LEU A 1 283 ? -13.861 -4.815 12.613 1.00 97.75 283 LEU A N 1
ATOM 2174 C CA . LEU A 1 283 ? -12.775 -4.666 13.589 1.00 97.75 283 LEU A CA 1
ATOM 2175 C C . LEU A 1 283 ? -13.053 -3.560 14.613 1.00 97.75 283 LEU A C 1
ATOM 2177 O O . LEU A 1 283 ? -12.534 -3.616 15.730 1.00 97.75 283 LEU A O 1
ATOM 2181 N N . LEU A 1 284 ? -13.870 -2.571 14.244 1.00 97.88 284 LEU A N 1
ATOM 2182 C CA . LEU A 1 284 ? -14.215 -1.414 15.070 1.00 97.88 284 LEU A CA 1
ATOM 2183 C C . LEU A 1 284 ? -15.310 -1.813 16.070 1.00 97.88 284 LEU A C 1
ATOM 2185 O O . LEU A 1 284 ? -16.484 -1.505 15.902 1.00 97.88 284 LEU A O 1
ATOM 2189 N N . THR A 1 285 ? -14.916 -2.596 17.071 1.00 97.00 285 THR A N 1
ATOM 2190 C CA . THR A 1 285 ? -15.824 -3.291 18.002 1.00 97.00 285 THR A CA 1
ATOM 2191 C C . THR A 1 285 ? -16.144 -2.501 19.266 1.00 97.00 285 THR A C 1
ATOM 2193 O O . THR A 1 285 ? -17.021 -2.903 20.027 1.00 97.00 285 THR A O 1
ATOM 2196 N N . LEU A 1 286 ? -15.419 -1.413 19.526 1.00 97.88 286 LEU A N 1
ATOM 2197 C CA . LEU A 1 286 ? -15.596 -0.600 20.725 1.00 97.88 286 LEU A CA 1
ATOM 2198 C C . LEU A 1 286 ? -16.563 0.557 20.458 1.00 97.88 286 LEU A C 1
ATOM 2200 O O . LEU A 1 286 ? -16.504 1.183 19.406 1.00 97.88 286 LEU A O 1
ATOM 2204 N N . ASP A 1 287 ? -17.399 0.891 21.440 1.00 96.38 287 ASP A N 1
ATOM 2205 C CA . ASP A 1 287 ? -18.344 2.016 21.338 1.00 96.38 287 ASP A CA 1
ATOM 2206 C C . ASP A 1 287 ? -17.676 3.388 21.552 1.00 96.38 287 ASP A C 1
ATOM 2208 O O . ASP A 1 287 ? -18.248 4.429 21.232 1.00 96.38 287 ASP A O 1
ATOM 2212 N N . ALA A 1 288 ? -16.470 3.404 22.126 1.00 97.12 288 ALA A N 1
ATOM 2213 C CA . ALA A 1 288 ? -15.699 4.608 22.415 1.00 97.12 288 ALA A CA 1
ATOM 2214 C C . ALA A 1 288 ? -14.210 4.389 22.098 1.00 97.12 288 ALA A C 1
ATOM 2216 O O . ALA A 1 288 ? -13.707 3.274 22.285 1.00 97.12 288 ALA A O 1
ATOM 2217 N N . PRO A 1 289 ? -13.487 5.436 21.658 1.00 97.56 289 PRO A N 1
ATOM 2218 C CA . PRO A 1 289 ? -12.078 5.320 21.335 1.00 97.56 289 PRO A CA 1
ATOM 2219 C C . PRO A 1 289 ? -11.264 5.107 22.613 1.00 97.56 289 PRO A C 1
ATOM 2221 O O . PRO A 1 289 ? -11.390 5.840 23.597 1.00 97.56 289 PRO A O 1
ATOM 2224 N N . ARG A 1 290 ? -10.387 4.108 22.589 1.00 96.50 290 ARG A N 1
ATOM 2225 C CA . ARG A 1 290 ? -9.369 3.895 23.615 1.00 96.50 290 ARG A CA 1
ATOM 2226 C C . ARG A 1 290 ? -8.420 5.087 23.709 1.00 96.50 290 ARG A C 1
ATOM 2228 O O . ARG A 1 290 ? -8.010 5.661 22.701 1.00 96.50 290 ARG A O 1
ATOM 2235 N N . THR A 1 291 ? -8.024 5.409 24.936 1.00 94.81 291 THR A N 1
ATOM 2236 C CA . THR A 1 291 ? -7.048 6.468 25.234 1.00 94.81 291 THR A CA 1
ATOM 2237 C C . THR A 1 291 ? -5.670 5.923 25.593 1.00 94.81 291 THR A C 1
ATOM 2239 O O . THR A 1 291 ? -4.728 6.698 25.741 1.00 94.81 291 THR A O 1
ATOM 2242 N N . ASP A 1 292 ? -5.540 4.611 25.799 1.00 95.75 292 ASP A N 1
ATOM 2243 C CA . ASP A 1 292 ? -4.248 3.988 26.041 1.00 95.75 292 ASP A CA 1
ATOM 2244 C C . ASP A 1 292 ? -3.460 3.869 24.731 1.00 95.75 292 ASP A C 1
ATOM 2246 O O . ASP A 1 292 ? -3.993 3.476 23.696 1.00 95.75 292 ASP A O 1
ATOM 2250 N N . LEU A 1 293 ? -2.176 4.224 24.782 1.00 96.06 293 LEU A N 1
ATOM 2251 C CA . LEU A 1 293 ? -1.256 4.117 23.655 1.00 96.06 293 LEU A CA 1
ATOM 2252 C C . LEU A 1 293 ? -0.153 3.114 24.004 1.00 96.06 293 LEU A C 1
ATOM 2254 O O . LEU A 1 293 ? 0.372 3.157 25.123 1.00 96.06 293 LEU A O 1
ATOM 2258 N N . PRO A 1 294 ? 0.248 2.226 23.077 1.00 95.81 294 PRO A N 1
ATOM 2259 C CA . PRO A 1 294 ? 1.398 1.369 23.306 1.00 95.81 294 PRO A CA 1
ATOM 2260 C C . PRO A 1 294 ? 2.674 2.200 23.469 1.00 95.81 294 PRO A C 1
ATOM 2262 O O . PRO A 1 294 ? 2.940 3.132 22.707 1.00 95.81 294 PRO A O 1
ATOM 2265 N N . ALA A 1 295 ? 3.507 1.816 24.434 1.00 91.38 295 ALA A N 1
ATOM 2266 C CA . ALA A 1 295 ? 4.845 2.369 24.580 1.00 91.38 295 ALA A CA 1
ATOM 2267 C C . ALA A 1 295 ? 5.767 1.783 23.500 1.00 91.38 295 ALA A C 1
ATOM 2269 O O . ALA A 1 295 ? 6.317 0.692 23.655 1.00 91.38 295 ALA A O 1
ATOM 2270 N N . ILE A 1 296 ? 5.933 2.515 22.401 1.00 93.19 296 ILE A N 1
ATOM 2271 C CA . ILE A 1 296 ? 6.851 2.163 21.317 1.00 93.19 296 ILE A CA 1
ATOM 2272 C C . ILE A 1 296 ? 8.060 3.090 21.412 1.00 93.19 296 ILE A C 1
ATOM 2274 O O . ILE A 1 296 ? 7.917 4.307 21.348 1.00 93.19 296 ILE A O 1
ATOM 2278 N N . ALA A 1 297 ? 9.249 2.522 21.602 1.00 87.62 297 ALA A N 1
ATOM 2279 C CA . ALA A 1 297 ? 10.488 3.289 21.549 1.00 87.62 297 ALA A CA 1
ATOM 2280 C C . ALA A 1 297 ? 10.904 3.493 20.089 1.00 87.62 297 ALA A C 1
ATOM 2282 O O . ALA A 1 297 ? 10.798 2.558 19.293 1.00 87.62 297 ALA A O 1
ATOM 2283 N N . ALA A 1 298 ? 11.421 4.682 19.773 1.00 85.88 298 ALA A N 1
ATOM 2284 C CA . ALA A 1 298 ? 12.045 4.936 18.483 1.00 85.88 298 ALA A CA 1
ATOM 2285 C C . ALA A 1 298 ? 13.144 3.887 18.224 1.00 85.88 298 ALA A C 1
ATOM 2287 O O . ALA A 1 298 ? 13.982 3.665 19.111 1.00 85.88 298 ALA A O 1
ATOM 2288 N N . PRO A 1 299 ? 13.158 3.235 17.049 1.00 85.56 299 PRO A N 1
ATOM 2289 C CA . PRO A 1 299 ? 14.278 2.394 16.655 1.00 85.56 299 PRO A CA 1
ATOM 2290 C C . PRO A 1 299 ? 15.595 3.189 16.691 1.00 85.56 299 PRO A C 1
ATOM 2292 O O . PRO A 1 299 ? 15.596 4.399 16.444 1.00 85.56 299 PRO A O 1
ATOM 2295 N N . PRO A 1 300 ? 16.727 2.554 17.038 1.00 77.19 300 PRO A N 1
ATOM 2296 C CA . PRO A 1 300 ? 18.008 3.245 17.078 1.00 77.19 300 PRO A CA 1
ATOM 2297 C C . PRO A 1 300 ? 18.388 3.750 15.682 1.00 77.19 300 PRO A C 1
ATOM 2299 O O . PRO A 1 300 ? 18.307 3.012 14.707 1.00 77.19 300 PRO A O 1
ATOM 2302 N N . ALA A 1 301 ? 18.881 4.988 15.597 1.00 64.25 301 ALA A N 1
ATOM 2303 C CA . ALA A 1 301 ? 19.340 5.575 14.334 1.00 64.25 301 ALA A CA 1
ATOM 2304 C C . ALA A 1 301 ? 20.616 4.911 13.770 1.00 64.25 301 ALA A C 1
ATOM 2306 O O . ALA A 1 301 ? 21.014 5.182 12.643 1.00 64.25 301 ALA A O 1
ATOM 2307 N N . SER A 1 302 ? 21.306 4.082 14.557 1.00 55.53 302 SER A N 1
ATOM 2308 C CA . SER A 1 302 ? 22.522 3.382 14.143 1.00 55.53 302 SER A CA 1
ATOM 2309 C C . SER A 1 302 ? 22.185 2.096 13.392 1.00 55.53 302 SER A C 1
ATOM 2311 O O . SER A 1 302 ? 21.495 1.244 13.946 1.00 55.53 302 SER A O 1
ATOM 2313 N N . GLY A 1 303 ? 22.740 1.916 12.194 1.00 53.62 303 GLY A N 1
ATOM 2314 C CA . GLY A 1 303 ? 22.589 0.677 11.421 1.00 53.62 303 GLY A CA 1
ATOM 2315 C C . GLY A 1 303 ? 22.323 0.893 9.937 1.00 53.62 303 GLY A C 1
ATOM 2316 O O . GLY A 1 303 ? 22.559 -0.031 9.168 1.00 53.62 303 GLY A O 1
ATOM 2317 N N . PHE A 1 304 ? 21.930 2.110 9.532 1.00 57.62 304 PHE A N 1
ATOM 2318 C CA . PHE A 1 304 ? 21.701 2.434 8.125 1.00 57.62 304 PHE A CA 1
ATOM 2319 C C . PHE A 1 304 ? 22.943 2.129 7.288 1.00 57.62 304 PHE A C 1
ATOM 2321 O O . PHE A 1 304 ? 23.966 2.816 7.374 1.00 57.62 304 PHE A O 1
ATOM 2328 N N . ILE A 1 305 ? 22.836 1.095 6.459 1.00 62.44 305 ILE A N 1
ATOM 2329 C CA . ILE A 1 305 ? 23.773 0.873 5.368 1.00 62.44 305 ILE A CA 1
ATOM 2330 C C . ILE A 1 305 ? 23.494 1.983 4.361 1.00 62.44 305 ILE A C 1
ATOM 2332 O O . ILE A 1 305 ? 22.411 2.045 3.781 1.00 62.44 305 ILE A O 1
ATOM 2336 N N . ALA A 1 306 ? 24.452 2.897 4.210 1.00 65.88 306 ALA A N 1
ATOM 2337 C CA . ALA A 1 306 ? 24.335 3.985 3.253 1.00 65.88 306 ALA A CA 1
ATOM 2338 C C . ALA A 1 306 ? 24.073 3.421 1.853 1.00 65.88 306 ALA A C 1
ATOM 2340 O O . ALA A 1 306 ? 24.708 2.447 1.438 1.00 65.88 306 ALA A O 1
ATOM 2341 N N . THR A 1 307 ? 23.154 4.052 1.124 1.00 75.56 307 THR A N 1
ATOM 2342 C CA . THR A 1 307 ? 22.851 3.658 -0.251 1.00 75.56 307 THR A CA 1
ATOM 2343 C C . THR A 1 307 ? 24.116 3.751 -1.105 1.00 75.56 307 THR A C 1
ATOM 2345 O O . THR A 1 307 ? 24.700 4.825 -1.240 1.00 75.56 307 THR A O 1
ATOM 2348 N N . ASP A 1 308 ? 24.536 2.643 -1.718 1.00 84.62 308 ASP A N 1
ATOM 2349 C CA . ASP A 1 308 ? 25.647 2.657 -2.672 1.00 84.62 308 ASP A CA 1
ATOM 2350 C C . ASP A 1 308 ? 25.190 3.310 -3.985 1.00 84.62 308 ASP A C 1
ATOM 2352 O O . ASP A 1 308 ? 24.552 2.681 -4.834 1.00 84.62 308 ASP A O 1
ATOM 2356 N N . LEU A 1 309 ? 25.495 4.601 -4.137 1.00 89.44 309 LEU A N 1
ATOM 2357 C CA . LEU A 1 309 ? 25.070 5.417 -5.277 1.00 89.44 309 LEU A CA 1
ATOM 2358 C C . LEU A 1 309 ? 25.756 5.020 -6.595 1.00 89.44 309 LEU A C 1
ATOM 2360 O O . LEU A 1 309 ? 25.264 5.364 -7.674 1.00 89.44 309 LEU A O 1
ATOM 2364 N N . ALA A 1 310 ? 26.861 4.272 -6.535 1.00 91.25 310 ALA A N 1
ATOM 2365 C CA . ALA A 1 310 ? 27.549 3.776 -7.722 1.00 91.25 310 ALA A CA 1
ATOM 2366 C C . ALA A 1 310 ? 26.867 2.536 -8.328 1.00 91.25 310 ALA A C 1
ATOM 2368 O O . ALA A 1 310 ? 27.173 2.166 -9.463 1.00 91.25 310 ALA A O 1
ATOM 2369 N N . ARG A 1 311 ? 25.929 1.899 -7.611 1.00 88.25 311 ARG A N 1
ATOM 2370 C CA . ARG A 1 311 ? 25.242 0.693 -8.090 1.00 88.25 311 ARG A CA 1
ATOM 2371 C C . ARG A 1 311 ? 24.361 0.957 -9.308 1.00 88.25 311 ARG A C 1
ATOM 2373 O O . ARG A 1 311 ? 23.724 2.014 -9.378 1.00 88.25 311 ARG A O 1
ATOM 2380 N N . PRO A 1 312 ? 24.252 -0.025 -10.223 1.00 91.56 312 PRO A N 1
ATOM 2381 C CA . PRO A 1 312 ? 23.241 -0.005 -11.265 1.00 91.56 312 PRO A CA 1
ATOM 2382 C C . PRO A 1 312 ? 21.821 0.055 -10.704 1.00 91.56 312 PRO A C 1
ATOM 2384 O O . PRO A 1 312 ? 21.554 -0.426 -9.601 1.00 91.56 312 PRO A O 1
ATOM 2387 N N . LEU A 1 313 ? 20.902 0.614 -11.488 1.00 90.12 313 LEU A N 1
ATOM 2388 C CA . LEU A 1 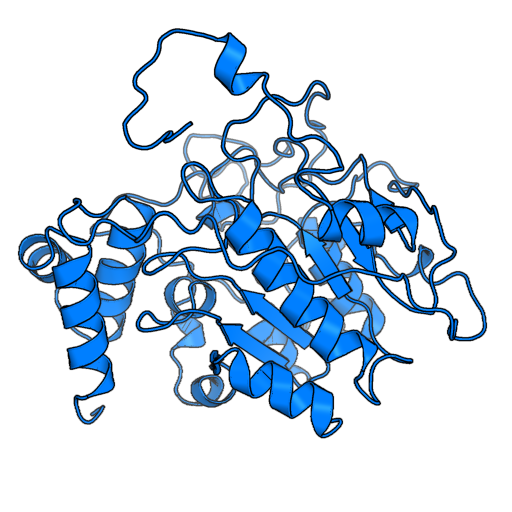313 ? 19.480 0.591 -11.155 1.00 90.12 313 LEU A CA 1
ATOM 2389 C C . LEU A 1 313 ? 18.935 -0.842 -11.210 1.00 90.12 313 LEU A C 1
ATOM 2391 O O . LEU A 1 313 ? 19.204 -1.574 -12.167 1.00 90.12 313 LEU A O 1
ATOM 2395 N N . ASN A 1 314 ? 18.117 -1.214 -10.226 1.00 86.94 314 ASN A N 1
ATOM 2396 C CA . ASN A 1 314 ? 17.260 -2.399 -10.331 1.00 86.94 314 ASN A CA 1
ATOM 2397 C C . ASN A 1 314 ? 16.027 -2.104 -11.212 1.00 86.94 314 ASN A C 1
ATOM 2399 O O . ASN A 1 314 ? 15.809 -0.966 -11.633 1.00 86.94 314 ASN A O 1
ATOM 2403 N N . ASP A 1 315 ? 15.209 -3.111 -11.509 1.00 87.06 315 ASP A N 1
ATOM 2404 C CA . ASP A 1 315 ? 14.105 -2.950 -12.465 1.00 87.06 315 ASP A CA 1
ATOM 2405 C C . ASP A 1 315 ? 12.988 -2.021 -11.964 1.00 87.06 315 ASP A C 1
ATOM 2407 O O . ASP A 1 315 ? 12.418 -1.267 -12.757 1.00 87.06 315 ASP A O 1
ATOM 2411 N N . LEU A 1 316 ? 12.737 -1.969 -10.651 1.00 87.38 316 LEU A N 1
ATOM 2412 C CA . LEU A 1 316 ? 11.820 -0.991 -10.058 1.00 87.38 316 LEU A CA 1
ATOM 2413 C C . LEU A 1 316 ? 12.349 0.442 -10.234 1.00 87.38 316 LEU A C 1
ATOM 2415 O O . LEU A 1 316 ? 11.619 1.334 -10.663 1.00 87.38 316 LEU A O 1
ATOM 2419 N N . GLN A 1 317 ? 13.636 0.663 -9.967 1.00 90.12 317 GLN A N 1
ATOM 2420 C CA . GLN A 1 317 ? 14.292 1.962 -10.119 1.00 90.12 317 GLN A CA 1
ATOM 2421 C C . GLN A 1 317 ? 14.359 2.395 -11.593 1.00 90.12 317 GLN A C 1
ATOM 2423 O O . GLN A 1 317 ? 14.097 3.558 -11.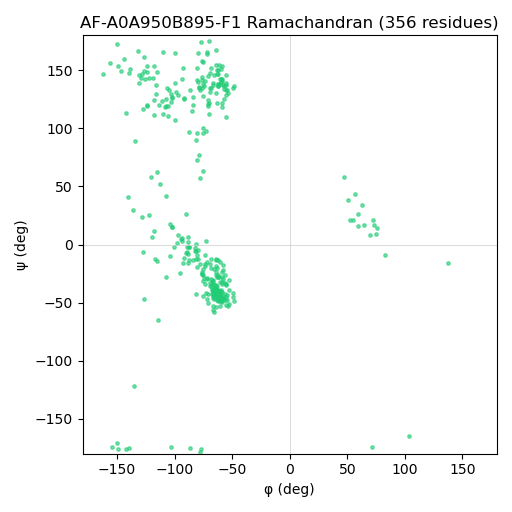905 1.00 90.12 317 GLN A O 1
ATOM 2428 N N . LYS A 1 318 ? 14.618 1.467 -12.523 1.00 92.12 318 LYS A N 1
ATOM 2429 C CA . LYS A 1 318 ? 14.500 1.730 -13.967 1.00 92.12 318 LYS A CA 1
ATOM 2430 C C . LYS A 1 318 ? 13.067 2.093 -14.351 1.00 92.12 318 LYS A C 1
ATOM 2432 O O . LYS A 1 318 ? 12.873 3.002 -15.154 1.00 92.12 318 LYS A O 1
ATOM 2437 N N . SER A 1 319 ? 12.064 1.429 -13.777 1.00 90.31 319 SER A N 1
ATOM 2438 C CA . SER A 1 319 ? 10.647 1.743 -14.015 1.00 90.31 319 SER A CA 1
ATOM 2439 C C . SER A 1 319 ? 10.282 3.140 -13.503 1.00 90.31 319 SER A C 1
ATOM 2441 O O . SER A 1 319 ? 9.576 3.878 -14.186 1.00 90.31 319 SER A O 1
ATOM 2443 N N . LEU A 1 320 ? 10.828 3.556 -12.353 1.00 90.81 320 LEU A N 1
ATOM 2444 C CA . LEU A 1 320 ? 10.687 4.924 -11.845 1.00 90.81 320 LEU A CA 1
ATOM 2445 C C . LEU A 1 320 ? 11.261 5.960 -12.818 1.00 90.81 320 LEU A C 1
ATOM 2447 O O . LEU A 1 320 ? 10.588 6.945 -13.130 1.00 90.81 320 LEU A O 1
ATOM 2451 N N . VAL A 1 321 ? 12.481 5.738 -13.316 1.00 93.56 321 VAL A N 1
ATOM 2452 C CA . VAL A 1 321 ? 13.150 6.654 -14.255 1.00 93.56 321 VAL A CA 1
ATOM 2453 C C . VAL A 1 321 ? 12.425 6.692 -15.600 1.00 93.56 321 VAL A C 1
ATOM 2455 O O . VAL A 1 321 ? 11.994 7.759 -16.023 1.00 93.56 321 VAL A O 1
ATOM 2458 N N . SER A 1 322 ? 12.239 5.541 -16.251 1.00 92.69 322 SER A N 1
ATOM 2459 C CA . SER A 1 322 ? 11.579 5.438 -17.564 1.00 92.69 322 SER A CA 1
ATOM 2460 C C . SER A 1 322 ? 10.130 5.921 -17.529 1.00 92.69 322 SER A C 1
ATOM 2462 O O . SER A 1 322 ? 9.701 6.673 -18.407 1.00 92.69 322 SER A O 1
ATOM 2464 N N . GLY A 1 323 ? 9.393 5.557 -16.478 1.00 89.88 323 GLY A N 1
ATOM 2465 C CA . GLY A 1 323 ? 8.020 5.985 -16.286 1.00 89.88 323 GLY A CA 1
ATOM 2466 C C . GLY A 1 323 ? 7.915 7.502 -16.150 1.00 89.88 323 GLY A C 1
ATOM 2467 O O . GLY A 1 323 ? 7.108 8.121 -16.845 1.00 89.88 323 GLY A O 1
ATOM 2468 N N . THR A 1 324 ? 8.761 8.104 -15.312 1.00 90.38 324 THR A N 1
ATOM 2469 C CA . THR A 1 324 ? 8.820 9.564 -15.143 1.00 90.38 324 THR A CA 1
ATOM 2470 C C . THR A 1 324 ? 9.240 10.252 -16.438 1.00 90.38 324 THR A C 1
ATOM 2472 O O . THR A 1 324 ? 8.556 11.175 -16.864 1.00 90.38 324 THR A O 1
ATOM 2475 N N . ALA A 1 325 ? 10.297 9.765 -17.097 1.00 92.12 325 ALA A N 1
ATOM 2476 C CA . ALA A 1 325 ? 10.800 10.307 -18.356 1.00 92.12 325 ALA A CA 1
ATOM 2477 C C . ALA A 1 325 ? 9.689 10.419 -19.402 1.00 92.12 325 ALA A C 1
ATOM 2479 O O . ALA A 1 325 ? 9.443 11.507 -19.923 1.00 92.12 325 ALA A O 1
ATOM 2480 N N . ARG A 1 326 ? 8.943 9.328 -19.623 1.00 89.69 326 ARG A N 1
ATOM 2481 C CA . ARG A 1 326 ? 7.814 9.315 -20.560 1.00 89.69 326 ARG A CA 1
ATOM 2482 C C . ARG A 1 326 ? 6.796 10.408 -20.248 1.00 89.69 326 ARG A C 1
ATOM 2484 O O . ARG A 1 326 ? 6.357 11.135 -21.133 1.00 89.69 326 ARG A O 1
ATOM 2491 N N . ARG A 1 327 ? 6.416 10.516 -18.976 1.00 87.75 327 ARG A N 1
ATOM 2492 C CA . ARG A 1 327 ? 5.344 11.406 -18.507 1.00 87.75 327 ARG A CA 1
ATOM 2493 C C . ARG A 1 327 ? 5.759 12.877 -18.506 1.00 87.75 327 ARG A C 1
ATOM 2495 O O . ARG A 1 327 ? 4.904 13.753 -18.513 1.00 87.75 327 ARG A O 1
ATOM 2502 N N . THR A 1 328 ? 7.059 13.145 -18.579 1.00 88.06 328 THR A N 1
ATOM 2503 C CA . THR A 1 328 ? 7.630 14.485 -18.749 1.00 88.06 328 THR A CA 1
ATOM 2504 C C . THR A 1 328 ? 8.094 14.750 -20.184 1.00 88.06 328 THR A C 1
ATOM 2506 O O . THR A 1 328 ? 8.852 15.687 -20.414 1.00 88.06 328 THR A O 1
ATOM 2509 N N . GLY A 1 329 ? 7.675 13.928 -21.154 1.00 89.81 329 GLY A N 1
ATOM 2510 C CA . GLY A 1 329 ? 7.968 14.123 -22.579 1.00 89.81 329 GLY A CA 1
ATOM 2511 C C . GLY A 1 329 ? 9.395 13.765 -23.011 1.00 89.81 329 GLY A C 1
ATOM 2512 O O . GLY A 1 329 ? 9.808 14.139 -24.107 1.00 89.81 329 GLY A O 1
ATOM 2513 N N . LEU A 1 330 ? 10.153 13.061 -22.171 1.00 93.31 330 LEU A N 1
ATOM 2514 C CA . LEU A 1 330 ? 11.489 12.557 -22.488 1.00 93.31 330 LEU A CA 1
ATOM 2515 C C . LEU A 1 330 ? 11.405 11.132 -23.049 1.00 93.31 330 LEU A C 1
ATOM 2517 O O . LEU A 1 330 ? 10.511 10.364 -22.692 1.00 93.31 330 LEU A O 1
ATOM 2521 N N . ASP A 1 331 ? 12.370 10.759 -23.891 1.00 94.56 331 ASP A N 1
ATOM 2522 C CA . ASP A 1 331 ? 12.484 9.392 -24.406 1.00 94.56 331 ASP A CA 1
ATOM 2523 C C . ASP A 1 331 ? 12.949 8.428 -23.291 1.00 94.56 331 ASP A C 1
ATOM 2525 O O . ASP A 1 331 ? 14.048 8.611 -22.747 1.00 94.56 331 ASP A O 1
ATOM 2529 N N . PRO A 1 332 ? 12.157 7.402 -22.919 1.00 94.19 332 PRO A N 1
ATOM 2530 C CA . PRO A 1 332 ? 12.498 6.517 -21.804 1.00 94.19 332 PRO A CA 1
ATOM 2531 C C . PRO A 1 332 ? 13.774 5.704 -22.034 1.00 94.19 332 PRO A C 1
ATOM 2533 O O . PRO A 1 332 ? 14.562 5.517 -21.105 1.00 94.19 332 PRO A O 1
ATOM 2536 N N . THR A 1 333 ? 14.002 5.254 -23.269 1.00 95.19 333 THR A N 1
ATOM 2537 C CA . THR A 1 333 ? 15.160 4.431 -23.639 1.00 95.19 333 THR A CA 1
ATOM 2538 C C . THR A 1 333 ? 16.454 5.223 -23.503 1.00 95.19 333 THR A C 1
ATOM 2540 O O . THR A 1 333 ? 17.371 4.808 -22.793 1.00 95.19 333 THR A O 1
ATOM 2543 N N . ALA A 1 334 ? 16.518 6.397 -24.131 1.00 96.25 334 ALA A N 1
ATOM 2544 C CA . ALA A 1 334 ? 17.650 7.307 -24.051 1.00 96.25 334 ALA A CA 1
ATOM 2545 C C . ALA A 1 334 ? 17.897 7.755 -22.608 1.00 96.25 334 ALA A C 1
ATOM 2547 O O . ALA A 1 334 ? 19.048 7.782 -22.165 1.00 96.25 334 ALA A O 1
ATOM 2548 N N . THR A 1 335 ? 16.828 8.027 -21.850 1.00 96.44 335 THR A N 1
ATOM 2549 C CA . THR A 1 335 ? 16.951 8.403 -20.438 1.00 96.44 335 THR A CA 1
ATOM 2550 C C . THR A 1 335 ? 17.613 7.284 -19.638 1.00 96.44 335 THR A C 1
ATOM 2552 O O . THR A 1 335 ? 18.591 7.552 -18.941 1.00 96.44 335 THR A O 1
ATOM 2555 N N . LEU A 1 336 ? 17.179 6.025 -19.777 1.00 95.62 336 LEU A N 1
ATOM 2556 C CA . LEU A 1 336 ? 17.804 4.899 -19.070 1.00 95.62 336 LEU A CA 1
ATOM 2557 C C . LEU A 1 336 ? 19.263 4.670 -19.477 1.00 95.62 336 LEU A C 1
ATOM 2559 O O . LEU A 1 336 ? 20.092 4.427 -18.603 1.00 95.62 336 LEU A O 1
ATOM 2563 N N . ILE A 1 337 ? 19.601 4.801 -20.764 1.00 96.06 337 ILE A N 1
ATOM 2564 C CA . ILE A 1 337 ? 20.995 4.708 -21.237 1.00 96.06 337 ILE A CA 1
ATOM 2565 C C . ILE A 1 337 ? 21.873 5.764 -20.549 1.00 96.06 337 ILE A C 1
ATOM 2567 O O . ILE A 1 337 ? 22.993 5.466 -20.138 1.00 96.06 337 ILE A O 1
ATOM 2571 N N . SER A 1 338 ? 21.356 6.984 -20.382 1.00 95.69 338 SER A N 1
ATOM 2572 C CA . SER A 1 338 ? 22.049 8.072 -19.675 1.00 95.69 338 SER A CA 1
ATOM 2573 C C . SER A 1 338 ? 21.972 7.987 -18.143 1.00 95.69 338 SER A C 1
ATOM 2575 O O . SER A 1 338 ? 22.616 8.777 -17.457 1.00 95.69 338 SER A O 1
ATOM 2577 N N . THR A 1 339 ? 21.222 7.020 -17.601 1.00 96.31 339 THR A N 1
ATOM 2578 C CA . THR A 1 339 ? 20.982 6.848 -16.159 1.00 96.31 339 THR A CA 1
ATOM 2579 C C . THR A 1 339 ? 21.457 5.473 -15.659 1.00 96.31 339 THR A C 1
ATOM 2581 O O . THR A 1 339 ? 20.660 4.697 -15.128 1.00 96.31 339 THR A O 1
ATOM 2584 N N . PRO A 1 340 ? 22.744 5.105 -15.819 1.00 95.00 340 PRO A N 1
ATOM 2585 C CA . PRO A 1 340 ? 23.181 3.738 -15.545 1.00 95.00 340 PRO A CA 1
ATOM 2586 C C . PRO A 1 340 ? 23.256 3.393 -14.053 1.00 95.00 340 PRO A C 1
ATOM 2588 O O . PRO A 1 340 ? 23.288 2.211 -13.724 1.00 95.00 340 PRO A O 1
ATOM 2591 N N . THR A 1 341 ? 23.302 4.380 -13.149 1.00 95.62 341 THR A N 1
ATOM 2592 C CA . THR A 1 341 ? 23.474 4.155 -11.702 1.00 95.62 341 THR A CA 1
ATOM 2593 C C . THR A 1 341 ? 22.463 4.925 -10.861 1.00 95.62 341 THR A C 1
ATOM 2595 O O . THR A 1 341 ? 21.819 5.862 -11.340 1.00 95.62 341 THR A O 1
ATOM 2598 N N . ARG A 1 342 ? 22.368 4.565 -9.576 1.00 93.25 342 ARG A N 1
ATOM 2599 C CA . ARG A 1 342 ? 21.549 5.268 -8.578 1.00 93.25 342 ARG A CA 1
ATOM 2600 C C . ARG A 1 342 ? 21.891 6.757 -8.501 1.00 93.25 342 ARG A C 1
ATOM 2602 O O . ARG A 1 342 ? 20.967 7.560 -8.523 1.00 93.25 342 ARG A O 1
ATOM 2609 N N . GLN A 1 343 ? 23.174 7.138 -8.513 1.00 95.06 343 GLN A N 1
ATOM 2610 C CA . GLN A 1 343 ? 23.582 8.551 -8.561 1.00 95.06 343 GLN A CA 1
ATOM 2611 C C . GLN A 1 343 ? 22.999 9.273 -9.781 1.00 95.06 343 GLN A C 1
ATOM 2613 O O . GLN A 1 343 ? 22.407 10.336 -9.635 1.00 95.06 343 GLN A O 1
ATOM 2618 N N . HIS A 1 344 ? 23.092 8.681 -10.975 1.00 96.44 344 HIS A N 1
ATOM 2619 C CA . HIS A 1 344 ? 22.530 9.311 -12.170 1.00 96.44 344 HIS A CA 1
ATOM 2620 C C . HIS A 1 344 ? 21.007 9.465 -12.073 1.00 96.44 344 HIS A C 1
ATOM 2622 O O . HIS A 1 344 ? 20.465 10.465 -12.534 1.00 96.44 344 HIS A O 1
ATOM 2628 N N . ALA A 1 345 ? 20.301 8.506 -11.459 1.00 95.00 345 ALA A N 1
ATOM 2629 C CA . ALA A 1 345 ? 18.858 8.627 -11.245 1.00 95.00 345 ALA A CA 1
ATOM 2630 C C . ALA A 1 345 ? 18.525 9.767 -10.276 1.00 95.00 345 ALA A C 1
ATOM 2632 O O . ALA A 1 345 ? 17.570 10.509 -10.493 1.00 95.00 345 ALA A O 1
ATOM 2633 N N . VAL A 1 346 ? 19.332 9.938 -9.231 1.00 93.31 346 VAL A N 1
ATOM 2634 C CA . VAL A 1 346 ? 19.220 11.061 -8.293 1.00 93.31 346 VAL A CA 1
ATOM 2635 C C . VAL A 1 346 ? 19.400 12.390 -9.014 1.00 93.31 346 VAL A C 1
ATOM 2637 O O . VAL A 1 346 ? 18.550 13.271 -8.881 1.00 93.31 346 VAL A O 1
ATOM 2640 N N . ASP A 1 347 ? 20.441 12.502 -9.836 1.00 94.44 347 ASP A N 1
ATOM 2641 C CA . ASP A 1 347 ? 20.715 13.698 -10.631 1.00 94.44 347 ASP A CA 1
ATOM 2642 C C . ASP A 1 347 ? 19.571 13.977 -11.621 1.00 94.44 347 ASP A C 1
ATOM 2644 O O . ASP A 1 347 ? 19.109 15.114 -11.736 1.00 94.44 347 ASP A O 1
ATOM 2648 N N . PHE A 1 348 ? 19.044 12.938 -12.279 1.00 94.94 348 PHE A N 1
ATOM 2649 C CA . PHE A 1 348 ? 17.880 13.027 -13.164 1.00 94.94 348 PHE A CA 1
ATOM 2650 C C . PHE A 1 348 ? 16.662 13.631 -12.449 1.00 94.94 348 PHE A C 1
ATOM 2652 O O . PHE A 1 348 ? 16.094 14.619 -12.921 1.00 94.94 348 PHE A O 1
ATOM 2659 N N . PHE A 1 349 ? 16.282 13.095 -11.284 1.00 93.12 349 PHE A N 1
ATOM 2660 C CA . PHE A 1 349 ? 15.132 13.605 -10.535 1.00 93.12 349 PHE A CA 1
ATOM 2661 C C . PHE A 1 349 ? 15.371 15.013 -9.973 1.00 93.12 349 PHE A C 1
ATOM 2663 O O . PHE A 1 349 ? 14.463 15.844 -10.012 1.00 93.12 349 PHE A O 1
ATOM 2670 N N . HIS A 1 350 ? 16.581 15.331 -9.504 1.00 91.00 350 HIS A N 1
ATOM 2671 C CA . HIS A 1 350 ? 16.921 16.686 -9.060 1.00 91.00 350 HIS A CA 1
ATOM 2672 C C . HIS A 1 350 ? 16.811 17.718 -10.183 1.00 91.00 350 HIS A C 1
ATOM 2674 O O . HIS A 1 350 ? 16.237 18.792 -9.975 1.00 91.00 350 HIS A O 1
ATOM 2680 N N . ASN A 1 351 ? 17.311 17.390 -11.375 1.00 89.81 351 ASN A N 1
ATOM 2681 C CA . ASN A 1 351 ? 17.229 18.266 -12.542 1.00 89.81 351 ASN A CA 1
ATOM 2682 C C . ASN A 1 351 ? 15.774 18.488 -12.967 1.00 89.81 351 ASN A C 1
ATOM 2684 O O . ASN A 1 351 ? 15.389 19.611 -13.298 1.00 89.81 351 ASN A O 1
ATOM 2688 N N . LEU A 1 352 ? 14.943 17.447 -12.889 1.00 86.12 352 LEU A N 1
ATOM 2689 C CA . LEU A 1 352 ? 13.520 17.537 -13.202 1.00 86.12 352 LEU A CA 1
ATOM 2690 C C . LEU A 1 352 ? 12.758 18.436 -12.213 1.00 86.12 352 LEU A C 1
ATOM 2692 O O . LEU A 1 352 ? 11.932 19.246 -12.629 1.00 86.12 352 LEU A O 1
ATOM 2696 N N . LEU A 1 353 ? 13.058 18.329 -10.914 1.00 76.44 353 LEU A N 1
ATOM 2697 C CA . LEU A 1 353 ? 12.466 19.174 -9.869 1.00 76.44 353 LEU A CA 1
ATOM 2698 C C . LEU A 1 353 ? 12.925 20.638 -9.949 1.00 76.44 353 LEU A C 1
ATOM 2700 O O . LEU A 1 353 ? 12.185 21.530 -9.541 1.00 76.44 353 LEU A O 1
ATOM 2704 N N . SER A 1 354 ? 14.139 20.879 -10.448 1.00 71.50 354 SER A N 1
ATOM 2705 C CA . SER A 1 354 ? 14.737 22.220 -10.54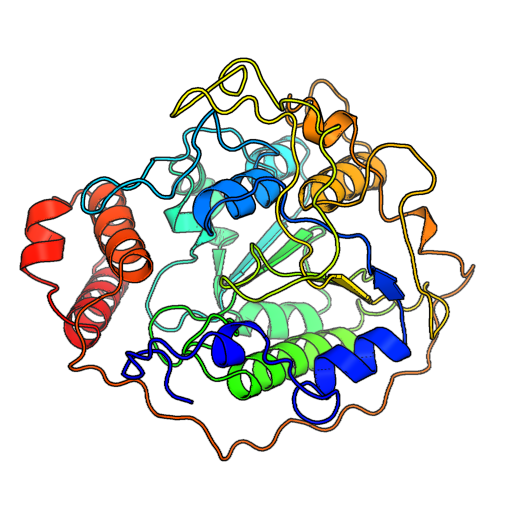4 1.00 71.50 354 SER A CA 1
ATOM 2706 C C . SER A 1 354 ? 14.390 22.947 -11.846 1.00 71.50 354 SER A C 1
ATOM 2708 O O . SER A 1 354 ? 14.576 24.160 -11.945 1.00 71.50 354 SER A O 1
ATOM 2710 N N . SER A 1 355 ? 13.894 22.225 -12.852 1.00 62.72 355 SER A N 1
ATOM 2711 C CA . SER A 1 355 ? 13.485 22.808 -14.129 1.00 62.72 355 SER A CA 1
ATOM 2712 C C . SER A 1 355 ? 12.109 23.472 -13.995 1.00 62.72 355 SER A C 1
ATOM 2714 O O . SER A 1 355 ? 11.206 22.867 -13.406 1.00 62.72 355 SER A O 1
ATOM 2716 N N . PRO A 1 356 ? 11.897 24.687 -14.542 1.00 43.88 356 PRO A N 1
ATOM 2717 C CA . PRO A 1 356 ? 10.556 25.245 -14.647 1.00 43.88 356 PRO A CA 1
ATOM 2718 C C . PRO A 1 356 ? 9.704 24.278 -15.473 1.00 43.88 356 PRO A C 1
ATOM 2720 O O . PRO A 1 356 ? 10.034 23.965 -16.616 1.00 43.88 356 PRO A O 1
ATOM 2723 N N . GLN A 1 357 ? 8.650 23.747 -14.855 1.00 44.22 357 GLN A N 1
ATOM 2724 C CA . GLN A 1 357 ? 7.680 22.910 -15.555 1.00 44.22 357 GLN A CA 1
ATOM 2725 C C . GLN A 1 357 ? 7.013 23.770 -16.647 1.00 44.22 357 GLN A C 1
ATOM 2727 O O . GLN A 1 357 ? 6.723 24.935 -16.356 1.00 44.22 357 GLN A O 1
ATOM 2732 N N . PRO A 1 358 ? 6.833 23.248 -17.873 1.00 34.84 358 PRO A N 1
ATOM 2733 C CA . PRO A 1 358 ? 6.231 23.995 -18.977 1.00 34.84 358 PRO A CA 1
ATOM 2734 C C . PRO A 1 358 ? 4.802 24.467 -18.686 1.00 34.84 358 PRO A C 1
ATOM 2736 O O . PRO A 1 358 ? 4.089 23.788 -17.906 1.00 34.84 358 PRO A O 1
#

Sequence (358 aa):
QDYETTSTTDASQVMQCHSPDQLKVLSTLARAYAVSDAWFAPVPSQTWPNRAFAHAGTSNGHVDNGSPPDPFEWQVRTIFNVLGDVGASWAVYSAALVAPSLTLTMFPTLWDAKYKPNFQRFSAFVSACQNNTLPQFSFIEPRFLLDPNDQHPPHDVYAGESFLYEIWHALSTSPAWPETLLVITYDEHGGTYDHVLPPANAVPPDAASDPGDQNFGFDSFGVRVPAVVVSPYIAPGTVFRSSGATPYDHTSILATLRDWLGIGAADMLSSKRVAAAPTLAPLLTLDAPRTDLPAIAAPPASGFIATDLARPLNDLQKSLVSGTARRTGLDPTATLISTPTRQHAVDFFHNLLSSPQP

Radius of gyration: 19.85 Å; Cα contacts (8 Å, |Δi|>4): 662; chains: 1; bounding box: 50×48×50 Å